Protein AF-A0A0F8Z198-F1 (afdb_monomer_lite)

Organism: NCBI:txid412755

pLDDT: mean 86.68, std 10.22, range [38.09, 97.06]

Structure (mmCIF, N/CA/C/O backbone):
data_AF-A0A0F8Z198-F1
#
_entry.id   AF-A0A0F8Z198-F1
#
loop_
_atom_site.group_PDB
_atom_site.id
_atom_site.type_symbol
_atom_site.label_atom_id
_atom_site.label_alt_id
_atom_site.label_comp_id
_atom_site.label_asym_id
_atom_site.label_entity_id
_atom_site.label_seq_id
_atom_site.pdbx_PDB_ins_code
_atom_site.Cartn_x
_atom_site.Car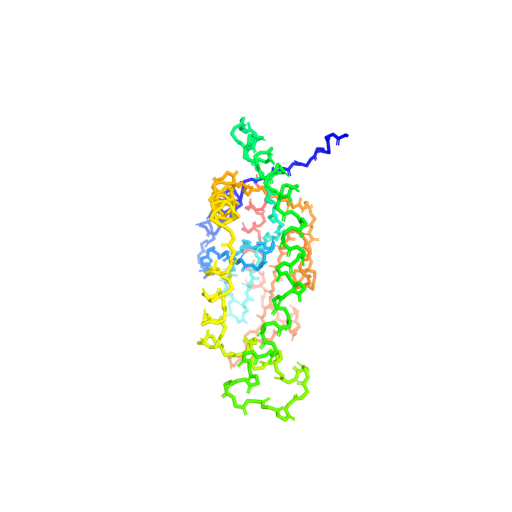tn_y
_atom_site.Cartn_z
_atom_site.occupancy
_atom_site.B_iso_or_equiv
_atom_site.auth_seq_id
_atom_site.auth_comp_id
_atom_site.auth_asym_id
_atom_site.auth_atom_id
_atom_site.pdbx_PDB_model_num
ATOM 1 N N . THR A 1 1 ? -4.648 20.122 -18.794 1.00 38.09 1 THR A N 1
ATOM 2 C CA . THR A 1 1 ? -5.367 20.497 -17.564 1.00 38.09 1 THR A CA 1
ATOM 3 C C . THR A 1 1 ? -4.593 19.891 -16.425 1.00 38.09 1 THR A C 1
ATOM 5 O O . THR A 1 1 ? -4.466 18.676 -16.421 1.00 38.09 1 THR A O 1
ATOM 8 N N . VAL A 1 2 ? -3.962 20.694 -15.566 1.00 40.09 2 VAL A N 1
ATOM 9 C CA . VAL A 1 2 ? -3.345 20.160 -14.343 1.00 40.09 2 VAL A CA 1
ATOM 10 C C . VAL A 1 2 ? -4.521 19.747 -13.468 1.00 40.09 2 VAL A C 1
ATOM 12 O O . VAL A 1 2 ? -5.264 20.603 -13.003 1.00 40.09 2 VAL A O 1
ATOM 15 N N . THR A 1 3 ? -4.805 18.451 -13.402 1.00 46.50 3 THR A N 1
ATOM 16 C CA . THR A 1 3 ? -5.753 17.904 -12.434 1.00 46.50 3 THR A CA 1
ATOM 17 C C . THR A 1 3 ? -5.235 18.269 -11.051 1.00 46.50 3 THR A C 1
ATOM 19 O O . THR A 1 3 ? -4.074 17.989 -10.760 1.00 46.50 3 THR A O 1
ATOM 22 N N . ASP A 1 4 ? -6.070 18.906 -10.227 1.00 52.47 4 ASP A N 1
ATOM 23 C CA . ASP A 1 4 ? -5.826 19.122 -8.797 1.00 52.47 4 ASP A CA 1
ATOM 24 C C . ASP A 1 4 ? -5.762 17.754 -8.090 1.00 52.47 4 ASP A C 1
ATOM 26 O O . ASP A 1 4 ? -6.687 17.333 -7.401 1.00 52.47 4 ASP A O 1
ATOM 30 N N . GLN A 1 5 ? -4.693 16.993 -8.325 1.00 53.59 5 GLN A N 1
ATOM 31 C CA . GLN A 1 5 ? -4.378 15.799 -7.558 1.00 53.59 5 GLN A CA 1
ATOM 32 C C . GLN A 1 5 ? -3.718 16.270 -6.267 1.00 53.59 5 GLN A C 1
ATOM 34 O O . GLN A 1 5 ? -2.535 16.605 -6.226 1.00 53.59 5 GLN A O 1
ATOM 39 N N . SER A 1 6 ? -4.513 16.345 -5.202 1.00 69.19 6 SER A N 1
ATOM 40 C CA . SER A 1 6 ? -4.003 16.600 -3.862 1.00 69.19 6 SER A CA 1
ATOM 41 C C . SER A 1 6 ? -3.252 15.364 -3.369 1.00 69.19 6 SER A C 1
ATOM 43 O O . SER A 1 6 ? -3.868 14.333 -3.098 1.00 69.19 6 SER A O 1
ATOM 45 N N . THR A 1 7 ? -1.929 15.469 -3.244 1.00 81.25 7 THR A N 1
ATOM 46 C CA . THR A 1 7 ? -1.136 14.505 -2.469 1.00 81.25 7 THR A CA 1
ATOM 47 C C . THR A 1 7 ? -1.304 14.774 -0.973 1.00 81.25 7 THR A C 1
ATOM 49 O O . THR A 1 7 ? -1.642 15.889 -0.570 1.00 81.25 7 THR A O 1
ATOM 52 N N . PHE A 1 8 ? -1.033 13.777 -0.135 1.00 87.56 8 PHE A N 1
ATOM 53 C CA . PHE A 1 8 ? -0.979 13.933 1.322 1.00 87.56 8 PHE A CA 1
ATOM 54 C C . PHE A 1 8 ? 0.349 13.416 1.883 1.00 87.56 8 PHE A C 1
ATOM 56 O O . PHE A 1 8 ? 1.110 12.770 1.167 1.00 87.56 8 PHE A O 1
ATOM 63 N N . ASP A 1 9 ? 0.632 13.711 3.154 1.00 90.00 9 ASP A N 1
ATOM 64 C CA . ASP A 1 9 ? 1.794 13.176 3.866 1.00 90.00 9 ASP A CA 1
ATOM 65 C C . ASP A 1 9 ? 1.389 11.935 4.691 1.00 90.00 9 ASP A C 1
ATOM 67 O O . ASP A 1 9 ? 0.642 12.058 5.670 1.00 90.00 9 ASP A O 1
ATOM 71 N N . PRO A 1 10 ? 1.872 10.724 4.351 1.00 91.88 10 PRO A N 1
ATOM 72 C CA . PRO A 1 10 ? 1.600 9.518 5.126 1.00 91.88 10 PRO A CA 1
ATOM 73 C C . PRO A 1 10 ? 2.116 9.590 6.568 1.00 91.88 10 PRO A C 1
ATOM 75 O O . PRO A 1 10 ? 1.625 8.857 7.431 1.00 91.88 10 PRO A O 1
ATOM 78 N N . GLN A 1 11 ? 3.096 10.451 6.858 1.00 92.38 11 GLN A N 1
ATOM 79 C CA . GLN A 1 11 ? 3.578 10.672 8.216 1.00 92.38 11 GLN A CA 1
ATOM 80 C C . GLN A 1 11 ? 2.506 11.327 9.093 1.00 92.38 11 GLN A C 1
ATOM 82 O O . GLN A 1 11 ? 2.382 10.951 10.258 1.00 92.38 11 GLN A O 1
ATOM 87 N N . GLU A 1 12 ? 1.667 12.202 8.540 1.00 92.06 12 GLU A N 1
ATOM 88 C CA . GLU A 1 12 ? 0.561 12.818 9.281 1.00 92.06 12 GLU A CA 1
ATOM 89 C C . GLU A 1 12 ? -0.501 11.785 9.683 1.00 92.06 12 GLU A C 1
ATOM 91 O O . GLU A 1 12 ? -1.001 11.818 10.808 1.00 92.06 12 GLU A O 1
ATOM 96 N N . ILE A 1 13 ? -0.762 10.782 8.836 1.00 92.25 13 ILE A N 1
ATOM 97 C CA . ILE A 1 13 ? -1.639 9.649 9.183 1.00 92.25 13 ILE A CA 1
ATOM 98 C C . ILE A 1 13 ? -1.047 8.830 10.334 1.00 92.25 13 ILE A C 1
ATOM 100 O O . ILE A 1 13 ? -1.753 8.482 11.284 1.00 92.25 13 ILE A O 1
ATOM 104 N N . LYS A 1 14 ? 0.262 8.548 10.296 1.00 94.31 14 LYS A N 1
ATOM 105 C CA . LYS A 1 14 ? 0.938 7.850 11.403 1.00 94.31 14 LYS A CA 1
ATOM 106 C C . LYS A 1 14 ? 0.876 8.664 12.688 1.00 94.31 14 LYS A C 1
ATOM 108 O O . LYS A 1 14 ? 0.579 8.099 13.734 1.00 94.31 14 LYS A O 1
ATOM 113 N N . ASN A 1 15 ? 1.129 9.969 12.613 1.00 93.75 15 ASN A N 1
ATOM 114 C CA . ASN A 1 15 ? 1.068 10.876 13.756 1.00 93.75 15 ASN A CA 1
ATOM 115 C C . ASN A 1 15 ? -0.346 10.891 14.362 1.00 93.75 15 ASN A C 1
ATOM 117 O O . ASN A 1 15 ? -0.499 10.819 15.583 1.00 93.75 15 ASN A O 1
ATOM 121 N N . PHE A 1 16 ? -1.383 10.911 13.519 1.00 92.31 16 PHE A N 1
ATOM 122 C CA . PHE A 1 16 ? -2.779 10.815 13.941 1.00 92.31 16 PHE A CA 1
ATOM 123 C C . PHE A 1 16 ? -3.093 9.481 14.639 1.00 92.31 16 PHE A C 1
ATOM 125 O O . PHE A 1 16 ? -3.669 9.477 15.733 1.00 92.31 16 PHE A O 1
ATOM 132 N N . TYR A 1 17 ? -2.676 8.345 14.069 1.00 93.56 17 TYR A N 1
ATOM 133 C CA . TYR A 1 17 ? -2.861 7.034 14.704 1.00 93.56 17 TYR A CA 1
ATOM 134 C C . TYR A 1 17 ? -2.087 6.918 16.016 1.00 93.56 17 TYR A C 1
ATOM 136 O O . TYR A 1 17 ? -2.651 6.467 17.008 1.00 93.56 17 TYR A O 1
ATOM 144 N N . ASP A 1 18 ? -0.841 7.385 16.057 1.00 92.62 18 ASP A N 1
ATOM 145 C CA . ASP A 1 18 ? 0.013 7.344 17.245 1.00 92.62 18 ASP A CA 1
ATOM 146 C C . ASP A 1 18 ? -0.580 8.183 18.384 1.00 92.62 18 ASP A C 1
ATOM 148 O O . ASP A 1 18 ? -0.687 7.728 19.525 1.00 92.62 18 ASP A O 1
ATOM 152 N N . LYS A 1 19 ? -1.068 9.387 18.065 1.00 91.19 19 LYS A N 1
ATOM 153 C CA . LYS A 1 19 ? -1.796 10.235 19.014 1.00 91.19 19 LYS A CA 1
ATOM 154 C C . LYS A 1 19 ? -3.063 9.545 19.516 1.00 91.19 19 LYS A C 1
ATOM 156 O O . LYS A 1 19 ? -3.340 9.602 20.712 1.00 91.19 19 LYS A O 1
ATOM 161 N N . THR A 1 20 ? -3.824 8.894 18.638 1.00 88.88 20 THR A N 1
ATOM 162 C CA . THR A 1 20 ? -5.047 8.174 19.019 1.00 88.88 20 THR A CA 1
ATOM 163 C C . THR A 1 20 ? -4.731 7.039 19.993 1.00 88.88 20 THR A C 1
ATOM 165 O O . THR A 1 20 ? -5.234 7.038 21.117 1.00 88.88 20 THR A O 1
ATOM 168 N N . ILE A 1 21 ? -3.834 6.122 19.622 1.00 89.50 21 ILE A N 1
ATOM 169 C CA . ILE A 1 21 ? -3.542 4.928 20.426 1.00 89.50 21 ILE A CA 1
ATOM 170 C C . ILE A 1 21 ? -2.845 5.258 21.753 1.00 89.50 21 ILE A C 1
ATOM 172 O O . ILE A 1 21 ? -3.157 4.640 22.766 1.00 89.50 21 ILE A O 1
ATOM 176 N N . LYS A 1 22 ? -1.982 6.284 21.818 1.00 88.94 22 LYS A N 1
ATOM 177 C CA . LYS A 1 22 ? -1.346 6.714 23.081 1.00 88.94 22 LYS A CA 1
ATOM 178 C C . LYS A 1 22 ? -2.345 7.184 24.139 1.00 88.94 22 LYS A C 1
ATOM 180 O O . LYS A 1 22 ? -2.045 7.133 25.331 1.00 88.94 22 LYS A O 1
ATOM 185 N N . ASN A 1 23 ? -3.524 7.643 23.725 1.00 87.81 23 ASN A N 1
ATOM 186 C CA . ASN A 1 23 ? -4.565 8.095 24.642 1.00 87.81 23 ASN A CA 1
ATOM 187 C C . ASN A 1 23 ? -5.568 6.987 25.035 1.00 87.81 23 ASN A C 1
ATOM 189 O O . ASN A 1 23 ? -6.411 7.195 25.918 1.00 87.81 23 ASN A O 1
ATOM 193 N N . LEU A 1 24 ? -5.464 5.798 24.434 1.00 89.31 24 LEU A N 1
ATOM 194 C CA . LEU A 1 24 ? -6.273 4.624 24.752 1.00 89.31 24 LEU A CA 1
ATOM 195 C C . LEU A 1 24 ? -5.696 3.875 25.966 1.00 89.31 24 LEU A C 1
ATOM 197 O O . LEU A 1 24 ? -4.975 2.888 25.849 1.00 89.31 24 LEU A O 1
ATOM 201 N N . ARG A 1 25 ? -6.029 4.345 27.174 1.00 85.69 25 ARG A N 1
ATOM 202 C CA . ARG A 1 25 ? -5.623 3.695 28.436 1.00 85.69 25 ARG A CA 1
ATOM 203 C C . ARG A 1 25 ? -6.289 2.330 28.630 1.00 85.69 25 ARG A C 1
ATOM 205 O O . ARG A 1 25 ? -7.499 2.214 28.454 1.00 85.69 25 ARG A O 1
ATOM 212 N N . ASP A 1 26 ? -5.505 1.348 29.070 1.00 90.50 26 ASP A N 1
ATOM 213 C CA . ASP A 1 26 ? -5.910 -0.047 29.331 1.00 90.50 26 ASP A CA 1
ATOM 214 C C . ASP A 1 26 ? -6.309 -0.860 28.090 1.00 90.50 26 ASP A C 1
ATOM 216 O O . ASP A 1 26 ? -6.830 -1.969 28.214 1.00 90.50 26 ASP A O 1
ATOM 220 N N . TRP A 1 27 ? -6.045 -0.334 26.895 1.00 94.31 27 TRP A N 1
ATOM 221 C CA . TRP A 1 27 ? -6.181 -1.085 25.654 1.00 94.31 27 TRP A CA 1
ATOM 222 C C . TRP A 1 27 ? -4.892 -1.857 25.368 1.00 94.31 27 TRP A C 1
ATOM 224 O O . TRP A 1 27 ? -3.785 -1.358 25.579 1.00 94.31 27 TRP A O 1
ATOM 234 N N . SER A 1 28 ? -5.031 -3.073 24.851 1.00 94.88 28 SER A N 1
ATOM 235 C CA . SER A 1 28 ? -3.946 -3.753 24.156 1.00 94.88 28 SER A CA 1
ATOM 236 C C . SER A 1 28 ? -3.839 -3.165 22.756 1.00 94.88 28 SER A C 1
ATOM 238 O O . SER A 1 28 ? -4.826 -3.130 22.026 1.00 94.88 28 SER A O 1
ATOM 240 N N . ILE A 1 29 ? -2.666 -2.661 22.390 1.00 94.12 29 ILE A N 1
ATOM 241 C CA . ILE A 1 29 ? -2.454 -1.914 21.149 1.00 94.12 29 ILE A CA 1
ATOM 242 C C . ILE A 1 29 ? -1.410 -2.643 20.313 1.00 94.12 29 ILE A C 1
ATOM 244 O O . ILE A 1 29 ? -0.325 -2.969 20.797 1.00 94.12 29 ILE A O 1
ATOM 248 N N . GLN A 1 30 ? -1.721 -2.861 19.040 1.00 91.56 30 GLN A N 1
ATOM 249 C CA . GLN A 1 30 ? -0.734 -3.232 18.038 1.00 91.56 30 GLN A CA 1
ATOM 250 C C . GLN A 1 30 ? -0.061 -1.965 17.510 1.00 91.56 30 GLN A C 1
ATOM 252 O O . GLN A 1 30 ? -0.733 -0.988 17.161 1.00 91.56 30 GLN A O 1
ATOM 257 N N . ASN A 1 31 ? 1.270 -1.992 17.426 1.00 90.94 31 ASN A N 1
ATOM 258 C CA . ASN A 1 31 ? 2.040 -0.904 16.828 1.00 90.94 31 ASN A CA 1
ATOM 259 C C . ASN A 1 31 ? 1.533 -0.588 15.414 1.00 90.94 31 ASN A C 1
ATOM 261 O O . ASN A 1 31 ? 1.023 -1.459 14.703 1.00 90.94 31 ASN A O 1
ATOM 265 N N . ILE A 1 32 ? 1.711 0.664 14.998 1.00 94.75 32 ILE A N 1
ATOM 266 C CA . ILE A 1 32 ? 1.366 1.092 13.643 1.00 94.75 32 ILE A CA 1
ATOM 267 C C . ILE A 1 32 ? 2.172 0.261 12.648 1.00 94.75 32 ILE A C 1
ATOM 269 O O . ILE A 1 32 ? 3.401 0.209 12.713 1.00 94.75 32 ILE A O 1
ATOM 273 N N . THR A 1 33 ? 1.461 -0.385 11.733 1.00 94.50 33 THR A N 1
ATOM 274 C CA . THR A 1 33 ? 2.033 -1.249 10.705 1.00 94.50 33 THR A CA 1
ATOM 275 C C . THR A 1 33 ? 1.841 -0.610 9.339 1.00 94.50 33 THR A C 1
ATOM 277 O O . THR A 1 33 ? 0.822 0.032 9.078 1.00 94.50 33 THR A O 1
ATOM 280 N N . ILE A 1 34 ? 2.838 -0.788 8.472 1.00 92.75 34 ILE A N 1
ATOM 281 C CA . ILE A 1 34 ? 2.811 -0.332 7.085 1.00 92.75 34 ILE A CA 1
ATOM 282 C C . ILE A 1 34 ? 3.020 -1.548 6.194 1.00 92.75 34 ILE A C 1
ATOM 284 O O . ILE A 1 34 ? 3.983 -2.286 6.396 1.00 92.75 34 ILE A O 1
ATOM 288 N N . THR A 1 35 ? 2.145 -1.752 5.214 1.00 91.81 35 THR A N 1
ATOM 289 C CA . THR A 1 35 ? 2.350 -2.767 4.173 1.00 91.81 35 THR A CA 1
ATOM 290 C C . THR A 1 35 ? 2.650 -2.108 2.841 1.00 91.81 35 THR A C 1
ATOM 292 O O . THR A 1 35 ? 2.135 -1.032 2.531 1.00 91.81 35 THR A O 1
ATOM 295 N N . ASN A 1 36 ? 3.473 -2.793 2.056 1.00 87.56 36 ASN A N 1
ATOM 296 C CA . ASN A 1 36 ? 3.857 -2.417 0.709 1.00 87.56 36 ASN A CA 1
ATOM 297 C C . ASN A 1 36 ? 3.495 -3.585 -0.212 1.00 87.56 36 ASN A C 1
ATOM 299 O O . ASN A 1 36 ? 4.089 -4.655 -0.086 1.00 87.56 36 ASN A O 1
ATOM 303 N N . ASN A 1 37 ? 2.478 -3.393 -1.052 1.00 84.44 37 ASN A N 1
ATOM 304 C CA . ASN A 1 37 ? 2.092 -4.348 -2.079 1.00 84.44 37 ASN A CA 1
ATOM 305 C C . ASN A 1 37 ? 2.013 -3.609 -3.416 1.00 84.44 37 ASN A C 1
ATOM 307 O O . ASN A 1 37 ? 1.060 -2.869 -3.633 1.00 84.44 37 ASN A O 1
ATOM 311 N N . GLU A 1 38 ? 3.032 -3.778 -4.257 1.00 81.88 38 GLU A N 1
ATOM 312 C CA . GLU A 1 38 ? 3.162 -3.103 -5.556 1.00 81.88 38 GLU A CA 1
ATOM 313 C C . GLU A 1 38 ? 3.012 -1.574 -5.442 1.00 81.88 38 GLU A C 1
ATOM 315 O O . GLU A 1 38 ? 3.875 -0.912 -4.857 1.00 81.88 38 GLU A O 1
ATOM 320 N N . ASP A 1 39 ? 1.930 -1.003 -5.962 1.00 84.50 39 ASP A N 1
ATOM 321 C CA . ASP A 1 39 ? 1.581 0.418 -5.916 1.00 84.50 39 ASP A CA 1
ATOM 322 C C . ASP A 1 39 ? 0.636 0.772 -4.755 1.00 84.50 39 ASP A C 1
ATOM 324 O O . ASP A 1 39 ? 0.476 1.947 -4.426 1.00 84.50 39 ASP A O 1
ATOM 328 N N . ILE A 1 40 ? 0.077 -0.217 -4.054 1.00 89.44 40 ILE A N 1
ATOM 329 C CA . IL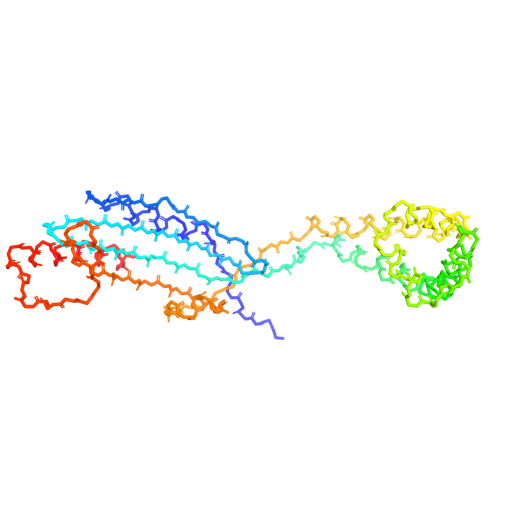E A 1 40 ? -0.802 -0.014 -2.902 1.00 89.44 40 ILE A CA 1
ATOM 330 C C . ILE A 1 40 ? 0.015 0.019 -1.607 1.00 89.44 40 ILE A C 1
ATOM 332 O O . ILE A 1 40 ? 0.877 -0.823 -1.313 1.00 89.44 40 ILE A O 1
ATOM 336 N N . ARG A 1 41 ? -0.278 1.013 -0.772 1.00 92.94 41 ARG A N 1
ATOM 337 C CA . ARG A 1 41 ? 0.238 1.129 0.592 1.00 92.94 41 ARG A CA 1
ATOM 338 C C . ARG A 1 41 ? -0.917 1.134 1.572 1.00 92.94 41 ARG A C 1
ATOM 340 O O . ARG A 1 41 ? -1.990 1.678 1.313 1.00 92.94 41 ARG A O 1
ATOM 347 N N . ARG A 1 42 ? -0.669 0.547 2.740 1.00 94.25 42 ARG A N 1
ATOM 348 C CA . ARG A 1 42 ? -1.615 0.566 3.853 1.00 94.25 42 ARG A CA 1
ATOM 349 C C . ARG A 1 42 ? -0.901 0.958 5.123 1.00 94.25 42 ARG A C 1
ATOM 351 O O . ARG A 1 42 ? 0.105 0.346 5.466 1.00 94.25 42 ARG A O 1
ATOM 358 N N . ILE A 1 43 ? -1.450 1.932 5.834 1.00 95.75 43 ILE A N 1
ATOM 359 C CA . ILE A 1 43 ? -1.070 2.255 7.209 1.00 95.75 43 ILE A CA 1
ATOM 360 C C . ILE A 1 43 ? -2.231 1.819 8.086 1.00 95.75 43 ILE A C 1
ATOM 362 O O . ILE A 1 43 ? -3.376 2.161 7.797 1.00 95.75 43 ILE A O 1
ATOM 366 N N . PHE A 1 44 ? -1.974 1.041 9.132 1.00 96.06 44 PHE A N 1
ATOM 367 C CA . PHE A 1 44 ? -3.043 0.598 10.022 1.00 96.06 44 PHE A CA 1
ATOM 368 C C . PHE A 1 44 ? -2.566 0.346 11.448 1.00 96.06 44 PHE A C 1
ATOM 370 O O . PHE A 1 44 ? -1.380 0.138 11.713 1.00 96.06 44 PHE A O 1
ATOM 377 N N . THR A 1 45 ? -3.517 0.345 12.372 1.00 96.12 45 THR A N 1
ATOM 378 C CA . THR A 1 45 ? -3.332 -0.096 13.754 1.00 96.12 45 THR A CA 1
ATOM 379 C C . THR A 1 45 ? -4.581 -0.832 14.221 1.00 96.12 45 THR A C 1
ATOM 381 O O . THR A 1 45 ? -5.694 -0.573 13.754 1.00 96.12 45 THR A O 1
ATOM 384 N N . LYS A 1 46 ? -4.387 -1.774 15.138 1.00 95.88 46 LYS A N 1
ATOM 385 C CA . LYS A 1 46 ? -5.459 -2.522 15.788 1.00 95.88 46 LYS A CA 1
ATOM 386 C C . LYS A 1 46 ? -5.309 -2.389 17.288 1.00 95.88 46 LYS A C 1
ATOM 388 O O . LYS A 1 46 ? -4.193 -2.367 17.803 1.00 95.88 46 LYS A O 1
ATOM 393 N N . PHE A 1 47 ? -6.425 -2.333 17.987 1.00 95.56 47 PHE A N 1
ATOM 394 C CA . PHE A 1 47 ? -6.440 -2.246 19.439 1.00 95.56 47 PHE A CA 1
ATOM 395 C C . PHE A 1 47 ? -7.623 -3.023 19.995 1.00 95.56 47 PHE A C 1
ATOM 397 O O . PHE A 1 47 ? -8.655 -3.140 19.343 1.00 95.56 47 PHE A O 1
ATOM 404 N N . GLU A 1 48 ? -7.481 -3.570 21.195 1.00 96.56 48 GLU A N 1
ATOM 405 C CA . GLU A 1 48 ? -8.537 -4.340 21.842 1.00 96.56 48 GLU A CA 1
ATOM 406 C C . GLU A 1 48 ? -8.577 -4.108 23.353 1.00 96.56 48 GLU A C 1
ATOM 408 O O . GLU A 1 48 ? -7.553 -3.895 24.003 1.00 96.56 48 GLU A O 1
ATOM 413 N N . VAL A 1 49 ? -9.774 -4.148 23.928 1.00 96.56 49 VAL A N 1
ATOM 414 C CA . VAL A 1 49 ? -9.998 -4.066 25.372 1.00 96.56 49 VAL A CA 1
ATOM 415 C C . VAL A 1 49 ? -11.039 -5.089 25.784 1.00 96.56 49 VAL A C 1
ATOM 417 O O . VAL A 1 49 ? -12.020 -5.340 25.081 1.00 96.56 49 VAL A O 1
ATOM 420 N N . ARG A 1 50 ? -10.825 -5.699 26.947 1.00 95.56 50 ARG A N 1
ATOM 421 C CA . ARG A 1 50 ? -11.735 -6.697 27.497 1.00 95.56 50 ARG A CA 1
ATOM 422 C C . ARG A 1 50 ? -12.551 -6.106 28.635 1.00 95.56 50 ARG A C 1
ATOM 424 O O . ARG A 1 50 ? -11.991 -5.672 29.635 1.00 95.56 50 ARG A O 1
ATOM 431 N N . GLU A 1 51 ? -13.870 -6.207 28.531 1.00 95.56 51 GLU A N 1
ATOM 432 C CA . GLU A 1 51 ? -14.801 -5.852 29.601 1.00 95.56 51 GLU A CA 1
ATOM 433 C C . GLU A 1 51 ? -15.642 -7.082 29.973 1.00 95.56 51 GLU A C 1
ATOM 435 O O . GLU A 1 51 ? -16.535 -7.527 29.249 1.00 95.56 51 GLU A O 1
ATOM 440 N N . GLY A 1 52 ? -15.317 -7.700 31.111 1.00 93.19 52 GLY A N 1
ATOM 441 C CA . GLY A 1 52 ? -15.918 -8.970 31.525 1.00 93.19 52 GLY A CA 1
ATOM 442 C C . GLY A 1 52 ? -15.600 -10.112 30.549 1.00 93.19 52 GLY A C 1
ATOM 443 O O . GLY A 1 52 ? -14.438 -10.452 30.326 1.00 93.19 52 GLY A O 1
ATOM 444 N N . ASN A 1 53 ? -16.637 -10.724 29.977 1.00 95.00 53 ASN A N 1
ATOM 445 C CA . ASN A 1 53 ? -16.512 -11.774 28.958 1.00 95.00 53 ASN A CA 1
ATOM 446 C C . ASN A 1 53 ? -16.676 -11.234 27.535 1.00 95.00 53 ASN A C 1
ATOM 448 O O . ASN A 1 53 ? -17.023 -11.998 26.648 1.00 95.00 53 ASN A O 1
ATOM 452 N N . TYR A 1 54 ? -16.449 -9.943 27.308 1.00 96.12 54 TYR A N 1
ATOM 453 C CA . TYR A 1 54 ? -16.571 -9.342 25.986 1.00 96.12 54 TYR A CA 1
ATOM 454 C C . TYR A 1 54 ? -15.255 -8.688 25.591 1.00 96.12 54 TYR A C 1
ATOM 456 O O . TYR A 1 54 ? -14.603 -8.055 26.424 1.00 96.12 54 TYR A O 1
ATOM 464 N N . LEU A 1 55 ? -14.868 -8.873 24.336 1.00 96.31 55 LEU A N 1
ATOM 465 C CA . LEU A 1 55 ? -13.721 -8.230 23.719 1.00 96.31 55 LEU A CA 1
ATOM 466 C C . LEU A 1 55 ? -14.235 -7.192 22.734 1.00 96.31 55 LEU A C 1
ATOM 468 O O . LEU A 1 55 ? -14.972 -7.538 21.816 1.00 96.31 55 LEU A O 1
ATOM 472 N N . LEU A 1 56 ? -13.857 -5.941 22.946 1.00 96.44 56 LEU A N 1
ATOM 473 C CA . LEU A 1 56 ? -14.062 -4.869 21.989 1.00 96.44 56 LEU A CA 1
ATOM 474 C C . LEU A 1 56 ? -12.745 -4.659 21.250 1.00 96.44 56 LEU A C 1
ATOM 476 O O . LEU A 1 56 ? -11.751 -4.304 21.882 1.00 96.44 56 LEU A O 1
ATOM 480 N N . SER A 1 57 ? -12.736 -4.869 19.941 1.00 96.19 57 SER A N 1
ATOM 481 C CA . SER A 1 57 ? -11.593 -4.593 19.073 1.00 96.19 57 SER A CA 1
ATOM 482 C C . SER A 1 57 ? -11.912 -3.468 18.102 1.00 96.19 57 SER A C 1
ATOM 484 O O . SER A 1 57 ? -13.041 -3.345 17.640 1.00 96.19 57 SER A O 1
ATOM 486 N N . GLY A 1 58 ? -10.914 -2.648 17.794 1.00 95.00 58 GLY A N 1
ATOM 487 C CA . GLY A 1 58 ? -10.981 -1.616 16.772 1.00 95.00 58 GLY A CA 1
ATOM 488 C C . GLY A 1 58 ? -9.855 -1.767 15.758 1.00 95.00 58 GLY A C 1
ATOM 489 O O . GLY A 1 58 ? -8.746 -2.194 16.096 1.00 95.00 58 GLY A O 1
ATOM 490 N N . HIS A 1 59 ? -10.146 -1.405 14.513 1.00 95.19 59 HIS A N 1
ATOM 491 C CA . HIS A 1 59 ? -9.197 -1.408 13.409 1.00 95.19 59 HIS A CA 1
ATOM 492 C C . HIS A 1 59 ? -9.310 -0.089 12.646 1.00 95.19 59 HIS A C 1
ATOM 494 O O . HIS A 1 59 ? -10.354 0.238 12.084 1.00 95.19 59 HIS A O 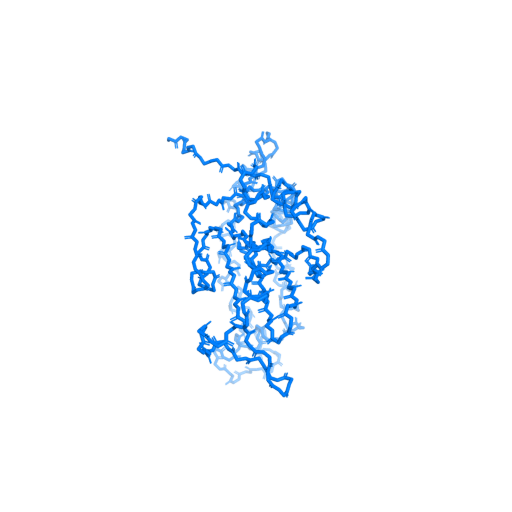1
ATOM 500 N N . LEU A 1 60 ? -8.212 0.669 12.647 1.00 94.50 60 LEU A N 1
ATOM 501 C CA . LEU A 1 60 ? -8.063 1.885 11.856 1.00 94.50 60 LEU A CA 1
ATOM 502 C C . LEU A 1 60 ? -7.098 1.595 10.719 1.00 94.50 60 LEU A C 1
ATOM 504 O O . LEU A 1 60 ? -5.989 1.117 10.972 1.00 94.50 60 LEU A O 1
ATOM 508 N N . SER A 1 61 ? -7.499 1.893 9.488 1.00 95.25 61 SER A N 1
ATOM 509 C CA . SER A 1 61 ? -6.639 1.720 8.323 1.00 95.25 61 SER A CA 1
ATOM 510 C C . SER A 1 61 ? -6.830 2.829 7.296 1.00 95.25 61 SER A C 1
ATOM 512 O O . SER A 1 61 ? -7.940 3.296 7.074 1.00 95.25 61 SER A O 1
ATOM 514 N N . GLN A 1 62 ? -5.736 3.225 6.654 1.00 95.44 62 GLN A N 1
ATOM 515 C CA . GLN A 1 62 ? -5.716 4.086 5.482 1.00 95.44 62 GLN A CA 1
ATOM 516 C C . GLN A 1 62 ? -5.038 3.321 4.349 1.00 95.44 62 GLN A C 1
ATOM 518 O O . GLN A 1 62 ? -3.881 2.914 4.492 1.00 95.44 62 GLN A O 1
ATOM 523 N N . GLN A 1 63 ? -5.750 3.145 3.238 1.00 94.94 63 GLN A N 1
ATOM 524 C CA . GLN A 1 63 ? -5.252 2.539 2.007 1.00 94.94 63 GLN A CA 1
ATOM 525 C C . GLN A 1 63 ? -5.157 3.596 0.903 1.00 94.94 63 GLN A C 1
ATOM 527 O O . GLN A 1 63 ? -6.058 4.424 0.737 1.00 94.94 63 GLN A O 1
ATOM 532 N N . PHE A 1 64 ? -4.035 3.610 0.191 1.00 93.44 64 PHE A N 1
ATOM 533 C CA . PHE A 1 64 ? -3.700 4.641 -0.789 1.00 93.44 64 PHE A CA 1
ATOM 534 C C . PHE A 1 64 ? -2.734 4.106 -1.847 1.00 93.44 64 PHE A C 1
ATOM 536 O O . PHE A 1 64 ? -1.976 3.175 -1.564 1.00 93.44 64 PHE A O 1
ATOM 543 N N . HIS A 1 65 ? -2.745 4.711 -3.034 1.00 90.06 65 HIS A N 1
ATOM 544 C CA . HIS A 1 65 ? -1.794 4.383 -4.094 1.00 90.06 65 HIS A CA 1
ATOM 545 C C . HIS A 1 65 ? -0.570 5.298 -4.047 1.00 90.06 65 HIS A C 1
ATOM 547 O O . HIS A 1 65 ? -0.632 6.462 -3.631 1.00 90.06 65 HIS A O 1
ATOM 553 N N . VAL A 1 66 ? 0.552 4.744 -4.493 1.00 89.50 66 VAL A N 1
ATOM 554 C CA . VAL A 1 66 ? 1.813 5.442 -4.723 1.00 89.50 66 VAL A CA 1
ATOM 555 C C . VAL A 1 66 ? 1.936 5.724 -6.207 1.00 89.50 66 VAL A C 1
ATOM 557 O O . VAL A 1 66 ? 1.925 4.814 -7.031 1.00 89.50 66 VAL A O 1
ATOM 560 N N . LEU A 1 67 ? 2.096 6.996 -6.541 1.00 86.69 67 LEU A N 1
ATOM 561 C CA . LEU A 1 67 ? 2.373 7.452 -7.891 1.00 86.69 67 LEU A CA 1
ATOM 562 C C . LEU A 1 67 ? 3.818 7.937 -7.961 1.00 86.69 67 LEU A C 1
ATOM 564 O O . LEU A 1 67 ? 4.235 8.793 -7.175 1.00 86.69 67 LEU A O 1
ATOM 568 N N . LEU A 1 68 ? 4.573 7.397 -8.912 1.00 87.19 68 LEU A N 1
ATOM 569 C CA . LEU A 1 68 ? 5.959 7.776 -9.159 1.00 87.19 68 LEU A CA 1
ATOM 570 C C . LEU A 1 68 ? 6.019 8.892 -10.200 1.00 87.19 68 LEU A C 1
ATOM 572 O O . LEU A 1 68 ? 5.517 8.747 -11.314 1.00 87.19 68 LEU A O 1
ATOM 576 N N . TYR A 1 69 ? 6.676 9.990 -9.845 1.00 88.81 69 TYR A N 1
ATOM 577 C CA . TYR A 1 69 ? 6.981 11.090 -10.757 1.00 88.81 69 TYR A CA 1
ATOM 578 C C . TYR A 1 69 ? 8.477 11.365 -10.752 1.00 88.81 69 TYR A C 1
ATOM 580 O O . TYR A 1 69 ? 9.151 11.119 -9.757 1.00 88.81 69 TYR A O 1
ATOM 588 N N . TYR A 1 70 ? 9.005 11.923 -11.836 1.00 92.19 70 TYR A N 1
ATOM 589 C CA . TYR A 1 70 ? 10.334 12.520 -11.785 1.00 92.19 70 TYR A CA 1
ATOM 590 C C . TYR A 1 70 ? 10.262 13.910 -11.160 1.00 92.19 70 TYR A C 1
ATOM 592 O O . TYR A 1 70 ? 9.323 14.673 -11.411 1.00 92.19 70 TYR A O 1
ATOM 600 N N . LYS A 1 71 ? 11.282 14.258 -10.377 1.00 91.56 71 LYS A N 1
ATOM 601 C CA . LYS A 1 71 ? 11.453 15.617 -9.862 1.00 91.56 71 LYS A CA 1
ATOM 602 C C . LYS A 1 71 ? 11.488 16.631 -11.016 1.00 91.56 71 LYS A C 1
ATOM 604 O O . LYS A 1 71 ? 12.037 16.327 -12.078 1.00 91.56 71 LYS A O 1
ATOM 609 N N . PRO A 1 72 ? 10.959 17.853 -10.821 1.00 90.25 72 PRO A N 1
ATOM 610 C CA . PRO A 1 72 ? 10.994 18.915 -11.824 1.00 90.25 72 PRO A CA 1
ATOM 611 C C . PRO A 1 72 ? 12.394 19.551 -11.906 1.00 90.25 72 PRO A C 1
ATOM 613 O O . PRO A 1 72 ? 12.577 20.738 -11.641 1.00 90.25 72 PRO A O 1
ATOM 616 N N . GLU A 1 73 ? 13.398 18.746 -12.246 1.00 93.25 73 GLU A N 1
ATOM 617 C CA . GLU A 1 73 ? 14.794 19.152 -12.375 1.00 93.25 73 GLU A CA 1
ATOM 618 C C . GLU A 1 73 ? 15.212 19.180 -13.845 1.00 93.25 73 GLU A C 1
ATOM 620 O O . GLU A 1 73 ? 14.872 18.294 -14.628 1.00 93.25 73 GLU A O 1
ATOM 625 N N . GLN A 1 74 ? 16.008 20.182 -14.223 1.00 94.94 74 GLN A N 1
ATOM 626 C CA . GLN A 1 74 ? 16.519 20.314 -15.590 1.00 94.94 74 GLN A CA 1
ATOM 627 C C . GLN A 1 74 ? 17.280 19.056 -16.040 1.00 94.94 74 GLN A C 1
ATOM 629 O O . GLN A 1 74 ? 17.157 18.644 -17.194 1.00 94.94 74 GLN A O 1
ATOM 634 N N . ARG A 1 75 ? 18.006 18.411 -15.117 1.00 96.62 75 ARG A N 1
ATOM 635 C CA . ARG A 1 75 ? 18.771 17.196 -15.408 1.00 96.62 75 ARG A CA 1
ATOM 636 C C . ARG A 1 75 ? 17.882 16.035 -15.856 1.00 96.62 75 ARG A C 1
ATOM 638 O O . ARG A 1 75 ? 18.264 15.320 -16.770 1.00 96.62 75 ARG A O 1
ATOM 645 N N . VAL A 1 76 ? 16.671 15.899 -15.309 1.00 95.12 76 VAL A N 1
ATOM 646 C CA . VAL A 1 76 ? 15.698 14.883 -15.755 1.00 95.12 76 VAL A CA 1
ATOM 647 C C . VAL A 1 76 ? 15.366 15.067 -17.235 1.00 95.12 76 VAL A C 1
ATOM 649 O O . VAL A 1 76 ? 15.365 14.101 -17.993 1.00 95.12 76 VAL A O 1
ATOM 652 N N . ILE A 1 77 ? 15.131 16.311 -17.663 1.00 95.38 77 ILE A N 1
ATOM 653 C CA . ILE A 1 77 ? 14.810 16.636 -19.060 1.00 95.38 77 ILE A CA 1
ATOM 654 C C . ILE A 1 77 ? 15.995 16.303 -19.973 1.00 95.38 77 ILE A C 1
ATOM 656 O O . ILE A 1 77 ? 15.804 15.785 -21.071 1.00 95.38 77 ILE A O 1
ATOM 660 N N . GLU A 1 78 ? 17.217 16.606 -19.536 1.00 97.06 78 GLU A N 1
ATOM 661 C CA . GLU A 1 78 ? 18.441 16.273 -20.271 1.00 97.06 78 GLU A CA 1
ATOM 662 C C . GLU A 1 78 ? 18.620 14.761 -20.403 1.00 97.06 78 GLU A C 1
ATOM 664 O O . GLU A 1 78 ? 18.754 14.277 -21.523 1.00 97.06 78 GLU A O 1
ATOM 669 N N . CYS A 1 79 ? 18.515 14.008 -19.304 1.00 94.50 79 CYS A N 1
ATOM 670 C CA . CYS A 1 79 ? 18.593 12.548 -19.322 1.00 94.50 79 CYS A CA 1
ATOM 671 C C . CYS A 1 79 ? 17.543 11.932 -20.256 1.00 94.50 79 CYS A C 1
ATOM 673 O O . CYS A 1 79 ? 17.865 11.030 -21.023 1.00 94.50 79 CYS A O 1
ATOM 675 N N . GLN A 1 80 ? 16.302 12.430 -20.233 1.00 93.12 80 GLN A N 1
ATOM 676 C CA . GLN A 1 80 ? 15.232 11.963 -21.122 1.00 93.12 80 GLN A CA 1
ATOM 677 C C . GLN A 1 80 ? 15.523 12.258 -22.601 1.00 93.12 80 GLN A C 1
ATOM 679 O O . GLN A 1 80 ? 15.238 11.417 -23.453 1.00 93.12 80 GLN A O 1
ATOM 684 N N . LYS A 1 81 ? 16.107 13.420 -22.919 1.00 96.12 81 LYS A N 1
ATOM 685 C CA . LYS A 1 81 ? 16.537 13.754 -24.287 1.00 96.12 81 LYS A CA 1
ATOM 686 C C . LYS A 1 81 ? 17.687 12.867 -24.748 1.00 96.12 81 LYS A C 1
ATOM 688 O O . LYS A 1 81 ? 17.578 12.267 -25.811 1.00 96.12 81 LYS A O 1
ATOM 693 N N . GLU A 1 82 ? 18.735 12.740 -23.932 1.00 96.12 82 GLU A N 1
ATOM 694 C CA . GLU A 1 82 ? 19.881 11.863 -24.207 1.00 96.12 82 GLU A CA 1
ATOM 695 C C . GLU A 1 82 ? 19.411 10.413 -24.427 1.00 96.12 82 GLU A C 1
ATOM 697 O O . GLU A 1 82 ? 19.808 9.771 -25.396 1.00 96.12 82 GLU A O 1
ATOM 702 N N . LEU A 1 83 ? 18.506 9.906 -23.580 1.00 93.81 83 LEU A N 1
ATOM 703 C CA . LEU A 1 83 ? 17.904 8.581 -23.751 1.00 93.81 83 LEU A CA 1
ATOM 704 C C . LEU A 1 83 ? 17.112 8.461 -25.049 1.00 93.81 83 LEU A C 1
ATOM 706 O O . LEU A 1 83 ? 17.241 7.450 -25.732 1.00 93.81 83 LEU A O 1
ATOM 710 N N . SER A 1 84 ? 16.303 9.465 -25.394 1.00 93.12 84 SER A N 1
ATOM 711 C CA . SER A 1 84 ? 15.528 9.459 -26.638 1.00 93.12 84 SER A CA 1
ATOM 712 C C . SER A 1 84 ? 16.438 9.390 -27.863 1.00 93.12 84 SER A C 1
ATOM 714 O O . SER A 1 84 ? 16.174 8.600 -28.764 1.00 93.12 84 SER A O 1
ATOM 716 N N . GLU A 1 85 ? 17.523 10.169 -27.879 1.00 94.62 85 GLU A N 1
ATOM 717 C CA . GLU A 1 85 ? 18.517 10.142 -28.957 1.00 94.62 85 GLU A CA 1
ATOM 718 C C . GLU A 1 85 ? 19.227 8.788 -29.029 1.00 94.62 85 GLU A C 1
ATOM 720 O O . GLU A 1 85 ? 19.404 8.241 -30.116 1.00 94.62 85 GLU A O 1
ATOM 725 N N . ILE A 1 86 ? 19.616 8.213 -27.885 1.00 91.31 86 ILE A N 1
ATOM 726 C CA . ILE A 1 86 ? 20.231 6.881 -27.851 1.00 91.31 86 ILE A CA 1
ATOM 727 C C . ILE A 1 86 ? 19.262 5.838 -28.405 1.00 91.31 86 ILE A C 1
ATOM 729 O O . ILE A 1 86 ? 19.655 5.091 -29.290 1.00 91.31 86 ILE A O 1
ATOM 733 N N . ILE A 1 87 ? 18.011 5.811 -27.934 1.00 87.44 87 ILE A N 1
ATOM 734 C CA . ILE A 1 87 ? 16.988 4.856 -28.388 1.00 87.44 87 ILE A CA 1
ATOM 735 C C . ILE A 1 87 ? 16.753 4.987 -29.893 1.00 87.44 87 ILE A C 1
ATOM 737 O O . ILE A 1 87 ? 16.654 3.977 -30.582 1.00 87.44 87 ILE A O 1
ATOM 741 N N . GLU A 1 88 ? 16.679 6.210 -30.419 1.00 90.06 88 GLU A N 1
ATOM 742 C CA . GLU A 1 88 ? 16.513 6.435 -31.854 1.00 90.06 88 GLU A CA 1
ATOM 743 C C . GLU A 1 88 ? 17.724 5.926 -32.650 1.00 90.06 88 GLU A C 1
ATOM 745 O O . GLU A 1 88 ? 17.555 5.200 -33.629 1.00 90.06 88 GLU A O 1
ATOM 750 N N . ASN A 1 89 ? 18.940 6.226 -32.186 1.00 86.56 89 ASN A N 1
ATOM 751 C CA . ASN A 1 89 ? 20.186 5.821 -32.839 1.00 86.56 89 ASN A CA 1
ATOM 752 C C . ASN A 1 89 ? 20.472 4.315 -32.735 1.00 86.56 89 ASN A C 1
ATOM 754 O O . ASN A 1 89 ? 21.142 3.755 -33.604 1.00 86.56 89 ASN A O 1
ATOM 758 N N . THR A 1 90 ? 20.006 3.650 -31.675 1.00 83.00 90 THR A N 1
ATOM 759 C CA . THR A 1 90 ? 20.218 2.213 -31.472 1.00 83.00 90 THR A CA 1
ATOM 760 C C . THR A 1 90 ? 19.083 1.361 -32.016 1.00 83.00 90 THR A C 1
ATOM 762 O O . THR A 1 90 ? 19.308 0.170 -32.193 1.00 83.00 90 THR A O 1
ATOM 765 N N . ARG A 1 91 ? 17.912 1.927 -32.343 1.00 83.62 91 ARG A N 1
ATOM 766 C CA . ARG A 1 91 ? 16.699 1.184 -32.731 1.00 83.62 91 ARG A CA 1
ATOM 767 C C . ARG A 1 91 ? 16.938 0.113 -33.792 1.00 83.62 91 ARG A C 1
ATOM 769 O O . ARG A 1 91 ? 16.569 -1.040 -33.595 1.00 83.62 91 ARG A O 1
ATOM 776 N N . ASP A 1 92 ? 17.539 0.491 -34.915 1.00 83.06 92 ASP A N 1
ATOM 777 C CA . ASP A 1 92 ? 17.679 -0.413 -36.061 1.00 83.06 92 ASP A CA 1
ATOM 778 C C . ASP A 1 92 ? 18.705 -1.523 -35.764 1.00 83.06 92 ASP A C 1
ATOM 780 O O . ASP A 1 92 ? 18.524 -2.671 -36.159 1.00 83.06 92 ASP A O 1
ATOM 784 N N . LYS A 1 93 ? 19.741 -1.201 -34.982 1.00 75.94 93 LYS A N 1
ATOM 785 C CA . LYS A 1 93 ? 20.780 -2.146 -34.553 1.00 75.94 93 LYS A CA 1
ATOM 786 C C . LYS A 1 93 ? 20.295 -3.053 -33.418 1.00 75.94 93 LYS A C 1
ATOM 788 O O . LYS A 1 93 ? 20.658 -4.218 -33.386 1.00 75.94 93 LYS A O 1
ATOM 793 N N . GLU A 1 94 ? 19.444 -2.553 -32.520 1.00 76.50 94 GLU A N 1
ATOM 794 C CA . GLU A 1 94 ? 18.722 -3.350 -31.518 1.00 76.50 94 GLU A CA 1
ATOM 795 C C . GLU A 1 94 ? 17.769 -4.341 -32.203 1.00 76.50 94 GLU A C 1
ATOM 797 O O . GLU A 1 94 ? 17.725 -5.498 -31.800 1.00 76.50 94 GLU A O 1
ATOM 802 N N . ALA A 1 95 ? 17.066 -3.926 -33.263 1.00 79.44 95 ALA A N 1
ATOM 803 C CA . ALA A 1 95 ? 16.221 -4.816 -34.061 1.00 79.44 95 ALA A CA 1
ATOM 804 C C . ALA A 1 95 ? 17.046 -5.884 -34.801 1.00 79.44 95 ALA A C 1
ATOM 806 O O . ALA A 1 95 ? 16.719 -7.065 -34.728 1.00 79.44 95 ALA A O 1
ATOM 807 N N . GLU A 1 96 ? 18.155 -5.495 -35.440 1.00 75.12 96 GLU A N 1
ATOM 808 C CA . GLU A 1 96 ? 19.082 -6.434 -36.083 1.00 75.12 96 GLU A CA 1
ATOM 809 C C . GLU A 1 96 ? 19.674 -7.427 -35.070 1.00 75.12 96 GLU A C 1
ATOM 811 O O . GLU A 1 96 ? 19.709 -8.626 -35.329 1.00 75.12 96 GLU A O 1
ATOM 816 N N . ILE A 1 97 ? 20.096 -6.955 -33.893 1.00 70.00 97 ILE A N 1
ATOM 817 C CA . ILE A 1 97 ? 20.620 -7.805 -32.815 1.00 70.00 97 ILE A CA 1
ATOM 818 C C . ILE A 1 97 ? 19.529 -8.703 -32.227 1.00 70.00 97 ILE A C 1
ATOM 820 O O . ILE A 1 97 ? 19.848 -9.818 -31.834 1.00 70.00 97 ILE A O 1
ATOM 824 N N . ALA A 1 98 ? 18.266 -8.279 -32.169 1.00 72.38 98 ALA A N 1
ATOM 825 C CA . ALA A 1 98 ? 17.166 -9.140 -31.737 1.00 72.38 98 ALA A CA 1
ATOM 826 C C . ALA A 1 98 ? 16.919 -10.273 -32.750 1.00 72.38 98 ALA A C 1
ATOM 828 O O . ALA A 1 98 ? 16.901 -11.444 -32.369 1.00 72.38 98 ALA A O 1
ATOM 829 N N . ASP A 1 99 ? 16.845 -9.943 -34.043 1.00 72.00 99 ASP A N 1
ATOM 830 C CA . ASP A 1 99 ? 16.647 -10.919 -35.123 1.00 72.00 99 ASP A CA 1
ATOM 831 C C . ASP A 1 99 ? 17.836 -11.892 -35.247 1.00 72.00 99 ASP A C 1
ATOM 833 O O . ASP A 1 99 ? 17.660 -13.109 -35.388 1.00 72.00 99 ASP A O 1
ATOM 837 N N . LEU A 1 100 ? 19.067 -11.373 -35.168 1.00 67.31 100 LEU A N 1
ATOM 838 C CA . LEU A 1 100 ? 20.290 -12.180 -35.139 1.00 67.31 100 LEU A CA 1
ATOM 839 C C . LEU A 1 100 ? 20.414 -12.958 -33.830 1.00 67.31 100 LEU A C 1
ATOM 841 O O . LEU A 1 100 ? 20.886 -14.092 -33.845 1.00 67.31 100 LEU A O 1
ATOM 845 N N . GLY A 1 101 ? 19.985 -12.371 -32.717 1.00 66.94 101 GLY A N 1
ATOM 846 C CA . GLY A 1 101 ? 20.021 -12.937 -31.375 1.00 66.94 101 GLY A CA 1
ATOM 847 C C . GLY A 1 101 ? 19.179 -14.196 -31.274 1.00 66.94 101 GLY A C 1
ATOM 848 O O . GLY A 1 101 ? 19.685 -15.209 -30.805 1.00 66.94 101 GLY A O 1
ATOM 849 N N . ASP A 1 102 ? 17.956 -14.195 -31.804 1.00 74.88 102 ASP A N 1
ATOM 850 C CA . ASP A 1 102 ? 17.097 -15.384 -31.822 1.00 74.88 102 ASP A CA 1
ATOM 851 C C . ASP A 1 102 ? 17.741 -16.539 -32.602 1.00 74.88 102 ASP A C 1
ATOM 853 O O . ASP A 1 102 ? 17.797 -17.681 -32.132 1.00 74.88 102 ASP A O 1
ATOM 857 N N . GLN A 1 103 ? 18.302 -16.251 -33.780 1.00 75.75 103 GLN A N 1
ATOM 858 C CA . GLN A 1 103 ? 19.004 -17.263 -34.571 1.00 75.75 103 GLN A CA 1
ATOM 859 C C . GLN A 1 103 ? 20.307 -17.717 -33.906 1.00 75.75 103 GLN A C 1
ATOM 861 O O . GLN A 1 103 ? 20.636 -18.905 -33.934 1.00 75.75 103 GLN A O 1
ATOM 866 N N . PHE A 1 104 ? 21.042 -16.796 -33.286 1.00 74.88 104 PHE A N 1
ATOM 867 C CA . PHE A 1 104 ? 22.280 -17.068 -32.569 1.00 74.88 104 PHE A CA 1
ATOM 868 C C . PHE A 1 104 ? 22.031 -17.940 -31.335 1.00 74.88 104 PHE A C 1
ATOM 870 O O . PHE A 1 104 ? 22.716 -18.948 -31.165 1.00 74.88 104 PHE A O 1
ATOM 877 N N . VAL A 1 105 ? 21.006 -17.626 -30.536 1.00 74.94 105 VAL A N 1
ATOM 878 C CA . VAL A 1 105 ? 20.540 -18.419 -29.388 1.00 74.94 105 VAL A CA 1
ATOM 879 C C . VAL A 1 105 ? 20.194 -19.835 -29.847 1.00 74.94 105 VAL A C 1
ATOM 881 O O . VAL A 1 105 ? 20.726 -20.803 -29.303 1.00 74.94 105 VAL A O 1
ATOM 884 N N . ILE A 1 106 ? 19.377 -19.981 -30.896 1.00 81.25 106 ILE A N 1
ATOM 885 C CA . ILE A 1 106 ? 18.993 -21.295 -31.434 1.00 81.25 106 ILE A CA 1
ATOM 886 C C . ILE A 1 106 ? 20.224 -22.081 -31.908 1.00 81.25 106 ILE A C 1
ATOM 888 O O . ILE A 1 106 ? 20.371 -23.259 -31.573 1.00 81.25 106 ILE A O 1
ATOM 892 N N . ASN A 1 107 ? 21.122 -21.451 -32.668 1.00 80.44 107 ASN A N 1
ATOM 893 C CA . ASN A 1 107 ? 22.327 -22.102 -33.181 1.00 80.44 107 ASN A CA 1
ATOM 894 C C . ASN A 1 107 ? 23.268 -22.521 -32.046 1.00 80.44 107 ASN A C 1
ATOM 896 O O . ASN A 1 107 ? 23.753 -23.652 -32.046 1.00 80.44 107 ASN A O 1
ATOM 900 N N . LYS A 1 108 ? 23.464 -21.669 -31.036 1.00 78.75 108 LYS A N 1
ATOM 901 C CA . LYS A 1 108 ? 24.316 -21.967 -29.879 1.00 78.75 108 LYS A CA 1
ATOM 902 C C . LYS A 1 108 ? 23.755 -23.065 -28.999 1.00 78.75 108 LYS A C 1
ATOM 904 O O . LYS A 1 108 ? 24.501 -23.951 -28.595 1.00 78.75 108 LYS A O 1
ATOM 909 N N . LEU A 1 109 ? 22.452 -23.077 -28.740 1.00 80.12 109 LEU A N 1
ATOM 910 C CA . LEU A 1 109 ? 21.833 -24.171 -27.996 1.00 80.12 109 LEU A CA 1
ATOM 911 C C . LEU A 1 109 ? 21.976 -25.501 -28.753 1.00 80.12 109 LEU A C 1
ATOM 913 O O . LEU A 1 109 ? 22.309 -26.527 -28.158 1.00 80.12 109 LEU A O 1
ATOM 917 N N . LYS A 1 110 ? 21.831 -25.491 -30.083 1.00 81.88 110 LYS A N 1
ATOM 918 C CA . LYS A 1 110 ? 22.103 -26.674 -30.914 1.00 81.88 110 LYS A CA 1
ATOM 919 C C . LYS A 1 110 ? 23.581 -27.088 -30.863 1.00 81.88 110 LYS A C 1
ATOM 921 O O . LYS A 1 110 ? 23.872 -28.282 -30.786 1.00 81.88 110 LYS A O 1
ATOM 926 N N . GLU A 1 111 ? 24.526 -26.149 -30.847 1.00 83.19 111 GLU A N 1
ATOM 927 C CA . GLU A 1 111 ? 25.958 -26.436 -30.649 1.00 83.19 111 GLU A CA 1
ATOM 928 C C . GLU A 1 111 ? 26.259 -27.038 -29.267 1.00 83.19 111 GLU A C 1
ATOM 930 O O . GLU A 1 111 ? 27.062 -27.966 -29.174 1.00 83.19 111 GLU A O 1
ATOM 935 N N . LEU A 1 112 ? 25.573 -26.576 -28.217 1.00 80.06 112 LEU A N 1
ATOM 936 C CA . LEU A 1 112 ? 25.699 -27.063 -26.836 1.00 80.06 112 LEU A CA 1
ATOM 937 C C . LEU A 1 112 ? 25.076 -28.454 -26.605 1.00 80.06 112 LEU A C 1
ATOM 939 O O . LEU A 1 112 ? 25.169 -28.985 -25.501 1.00 80.06 112 LEU A O 1
ATOM 943 N N . GLY A 1 113 ? 24.485 -29.065 -27.637 1.00 79.81 113 GLY A N 1
ATOM 944 C CA . GLY A 1 113 ? 23.987 -30.444 -27.606 1.00 79.81 113 GLY A CA 1
ATOM 945 C C . GLY A 1 113 ? 22.470 -30.585 -27.725 1.00 79.81 113 GLY A C 1
ATOM 946 O O . GLY A 1 113 ? 21.983 -31.707 -27.829 1.00 79.81 113 GLY A O 1
ATOM 947 N N . TYR A 1 114 ? 21.716 -29.484 -27.797 1.00 82.69 114 TYR A N 1
ATOM 948 C CA . TYR A 1 114 ? 20.249 -29.493 -27.887 1.00 82.69 114 TYR A CA 1
ATOM 949 C C . TYR A 1 114 ? 19.728 -29.597 -29.337 1.00 82.69 114 TYR A C 1
ATOM 951 O O . TYR A 1 114 ? 18.775 -28.926 -29.725 1.00 82.69 114 TYR A O 1
ATOM 959 N N . LYS A 1 115 ? 20.375 -30.416 -30.177 1.00 74.81 115 LYS A N 1
ATOM 960 C CA . LYS A 1 115 ? 20.184 -30.424 -31.646 1.00 74.81 115 LYS A CA 1
ATOM 961 C C . LYS A 1 115 ? 18.784 -30.830 -32.116 1.00 74.81 115 LYS A C 1
ATOM 963 O O . LYS A 1 115 ? 18.347 -30.341 -33.156 1.00 74.81 115 LYS A O 1
ATOM 968 N N . ASP A 1 116 ? 18.099 -31.666 -31.340 1.00 80.69 116 ASP A N 1
ATOM 969 C CA . ASP A 1 116 ? 16.817 -32.285 -31.709 1.00 80.69 116 ASP A CA 1
ATOM 970 C C . ASP A 1 116 ? 15.598 -31.620 -31.044 1.00 80.69 116 ASP A C 1
ATOM 972 O O . ASP A 1 116 ? 14.482 -32.134 -31.125 1.00 80.69 116 ASP A O 1
ATOM 976 N N . LEU A 1 117 ? 15.796 -30.493 -30.352 1.00 82.19 117 LEU A N 1
ATOM 977 C CA . LEU A 1 117 ? 14.708 -29.754 -29.715 1.00 82.19 117 LEU A CA 1
ATOM 978 C C . LEU A 1 117 ? 14.082 -28.745 -30.682 1.00 82.19 117 LEU A C 1
ATOM 980 O O . LEU A 1 117 ? 14.764 -28.113 -31.491 1.00 82.19 117 LEU A O 1
ATOM 984 N N . ASP A 1 118 ? 12.762 -28.590 -30.575 1.00 84.62 118 ASP A N 1
ATOM 985 C CA . ASP A 1 118 ? 12.038 -27.512 -31.240 1.00 84.62 118 ASP A CA 1
ATOM 986 C C . ASP A 1 118 ? 12.398 -26.146 -30.630 1.00 84.62 118 ASP A C 1
ATOM 988 O O . ASP A 1 118 ? 12.905 -26.045 -29.510 1.00 84.62 118 ASP A O 1
ATOM 992 N N . ASN A 1 119 ? 12.141 -25.071 -31.379 1.00 81.00 119 ASN A N 1
ATOM 993 C CA . ASN A 1 119 ? 12.515 -23.721 -30.955 1.00 81.00 119 ASN A CA 1
ATOM 994 C C . ASN A 1 119 ? 11.873 -23.333 -29.612 1.00 81.00 119 ASN A C 1
ATOM 996 O O . ASN A 1 119 ? 12.506 -22.642 -28.823 1.00 81.00 119 ASN A O 1
ATOM 1000 N N . GLN A 1 120 ? 10.660 -23.810 -29.317 1.00 80.44 120 GLN A N 1
ATOM 1001 C CA . GLN A 1 120 ? 9.969 -23.496 -28.067 1.00 80.44 120 GLN A CA 1
ATOM 1002 C C . GLN A 1 120 ? 10.722 -24.054 -26.851 1.00 80.44 120 GLN A C 1
ATOM 1004 O O . GLN A 1 120 ? 11.018 -23.310 -25.918 1.00 80.44 120 GLN A O 1
ATOM 1009 N N . LYS A 1 121 ? 11.122 -25.329 -26.888 1.00 81.62 121 LYS A N 1
ATOM 1010 C CA . LYS A 1 121 ? 11.913 -25.954 -25.816 1.00 81.62 121 LYS A CA 1
ATOM 1011 C C . LYS A 1 121 ? 13.314 -25.366 -25.698 1.00 81.62 121 LYS A C 1
ATOM 1013 O O . LYS A 1 121 ? 13.862 -25.300 -24.601 1.00 81.62 121 LYS A O 1
ATOM 1018 N N . LEU A 1 122 ? 13.899 -24.932 -26.813 1.00 82.31 122 LEU A N 1
ATOM 1019 C CA . LEU A 1 122 ? 15.184 -24.233 -26.813 1.00 82.31 122 LEU A CA 1
ATOM 1020 C C . LEU A 1 122 ? 15.090 -22.899 -26.059 1.00 82.31 122 LEU A C 1
ATOM 1022 O O . LEU A 1 122 ? 15.927 -22.634 -25.197 1.00 82.31 122 LEU A O 1
ATOM 1026 N N . PHE A 1 123 ? 14.044 -22.106 -26.303 1.00 80.81 123 PHE A N 1
ATOM 1027 C CA . PHE A 1 123 ? 13.811 -20.877 -25.545 1.00 80.81 123 PHE A CA 1
ATOM 1028 C C . PHE A 1 123 ? 13.510 -21.157 -24.069 1.00 80.81 123 PHE A C 1
ATOM 1030 O O . PHE A 1 123 ? 14.055 -20.470 -23.212 1.00 80.81 123 PHE A O 1
ATOM 1037 N N . GLU A 1 124 ? 12.737 -22.194 -23.734 1.00 80.69 124 GLU A N 1
ATOM 1038 C CA . GLU A 1 124 ? 12.525 -22.586 -22.330 1.00 80.69 124 GLU A CA 1
ATOM 1039 C C . GLU A 1 124 ? 13.845 -22.911 -21.612 1.00 80.69 124 GLU A C 1
ATOM 1041 O O . GLU A 1 124 ? 14.042 -22.498 -20.470 1.00 80.69 124 GLU A O 1
ATOM 1046 N N . ILE A 1 125 ? 14.778 -23.605 -22.269 1.00 81.81 125 ILE A N 1
ATOM 1047 C CA . ILE A 1 125 ? 16.110 -23.884 -21.708 1.00 81.81 125 ILE A CA 1
ATOM 1048 C C . ILE A 1 125 ? 16.914 -22.594 -21.545 1.00 81.81 125 ILE A C 1
ATOM 1050 O O . ILE A 1 125 ? 17.538 -22.399 -20.505 1.00 81.81 125 ILE A O 1
ATOM 1054 N N . PHE A 1 126 ? 16.885 -21.708 -22.540 1.00 78.56 126 PHE A N 1
ATOM 1055 C CA . PHE A 1 126 ? 17.561 -20.413 -22.477 1.00 78.56 126 PHE A CA 1
ATOM 1056 C C . PHE A 1 126 ? 17.046 -19.537 -21.328 1.00 78.56 126 PHE A C 1
ATOM 1058 O O . PHE A 1 126 ? 17.839 -18.962 -20.588 1.00 78.56 126 PHE A O 1
ATOM 1065 N N . PHE A 1 127 ? 15.729 -19.461 -21.133 1.00 76.25 127 PHE A N 1
ATOM 1066 C CA . PHE A 1 127 ? 15.142 -18.645 -20.072 1.00 76.25 127 PHE A CA 1
ATOM 1067 C C . PHE A 1 127 ? 15.342 -19.242 -18.675 1.00 76.25 127 PHE A C 1
ATOM 1069 O O . PHE A 1 127 ? 15.507 -18.480 -17.727 1.00 76.25 127 PHE A O 1
ATOM 1076 N N . ASN A 1 128 ? 15.373 -20.571 -18.540 1.00 83.06 128 ASN A N 1
ATOM 1077 C CA . ASN A 1 128 ? 15.477 -21.245 -17.240 1.00 83.06 128 ASN A CA 1
ATOM 1078 C C . ASN A 1 128 ? 16.915 -21.575 -16.804 1.00 83.06 128 ASN A C 1
ATOM 1080 O O . ASN A 1 128 ? 17.111 -22.031 -15.678 1.00 83.06 128 ASN A O 1
ATOM 1084 N N . ASN A 1 129 ? 17.917 -21.398 -17.672 1.00 80.12 129 ASN A N 1
ATOM 1085 C CA . ASN A 1 129 ? 19.314 -21.699 -17.366 1.00 80.12 129 ASN A CA 1
ATOM 1086 C C . ASN A 1 129 ? 20.173 -20.429 -17.401 1.00 80.12 129 ASN A C 1
ATOM 1088 O O . ASN A 1 129 ? 20.636 -19.998 -18.459 1.00 80.12 129 ASN A O 1
ATOM 1092 N N . ASP A 1 130 ? 20.405 -19.864 -16.217 1.00 76.62 130 ASP A N 1
ATOM 1093 C CA . ASP A 1 130 ? 21.151 -18.618 -16.024 1.00 76.62 130 ASP A CA 1
ATOM 1094 C C . ASP A 1 130 ? 22.579 -18.680 -16.601 1.00 76.62 130 ASP A C 1
ATOM 1096 O O . ASP A 1 130 ? 23.023 -17.716 -17.217 1.00 76.62 130 ASP A O 1
ATOM 1100 N N . GLU A 1 131 ? 23.269 -19.822 -16.498 1.00 79.19 131 GLU A N 1
ATOM 1101 C CA . GLU A 1 131 ? 24.641 -20.007 -17.005 1.00 79.19 131 GLU A CA 1
ATOM 1102 C C . GLU A 1 131 ? 24.691 -20.005 -18.543 1.00 79.19 131 GLU A C 1
ATOM 1104 O O . GLU A 1 131 ? 25.548 -19.367 -19.161 1.00 79.19 131 GLU A O 1
ATOM 1109 N N . VAL A 1 132 ? 23.739 -20.690 -19.186 1.00 74.75 132 VAL A N 1
ATOM 1110 C CA . VAL A 1 132 ? 23.599 -20.693 -20.652 1.00 74.75 132 VAL A CA 1
ATOM 1111 C C . VAL A 1 132 ? 23.231 -19.300 -21.157 1.00 74.75 132 VAL A C 1
ATOM 1113 O O . VAL A 1 132 ? 23.767 -18.848 -22.171 1.00 74.75 132 VAL A O 1
ATOM 1116 N N . ARG A 1 133 ? 22.349 -18.609 -20.432 1.00 75.81 133 ARG A N 1
ATOM 1117 C CA . ARG A 1 133 ? 21.898 -17.258 -20.753 1.00 75.81 133 ARG A CA 1
ATOM 1118 C C . ARG A 1 133 ? 23.033 -16.240 -20.665 1.00 75.81 133 ARG A C 1
ATOM 1120 O O . ARG A 1 133 ? 23.256 -15.511 -21.627 1.00 75.81 133 ARG A O 1
ATOM 1127 N N . GLU A 1 134 ? 23.788 -16.227 -19.568 1.00 74.19 134 GLU A N 1
ATOM 1128 C CA . GLU A 1 134 ? 24.951 -15.343 -19.400 1.00 74.19 134 GLU A CA 1
ATOM 1129 C C . GLU A 1 134 ? 26.017 -15.583 -20.475 1.00 74.19 134 GLU A C 1
ATOM 1131 O O . GLU A 1 134 ? 26.521 -14.632 -21.076 1.00 74.19 134 GLU A O 1
ATOM 1136 N N . LYS A 1 135 ? 26.319 -16.851 -20.782 1.00 76.44 135 LYS A N 1
ATOM 1137 C CA . LYS A 1 135 ? 27.299 -17.203 -21.815 1.00 76.44 135 LYS A CA 1
ATOM 1138 C C . LYS A 1 135 ? 26.892 -16.677 -23.190 1.00 76.44 135 LYS A C 1
ATOM 1140 O O . LYS A 1 135 ? 27.696 -16.032 -23.861 1.00 76.44 135 LYS A O 1
ATOM 1145 N N . ILE A 1 136 ? 25.647 -16.915 -23.596 1.00 71.56 136 ILE A N 1
ATOM 1146 C CA . ILE A 1 136 ? 25.132 -16.445 -24.886 1.00 71.56 136 ILE A CA 1
ATOM 1147 C C . ILE A 1 136 ? 25.092 -14.910 -24.937 1.00 71.56 136 ILE A C 1
ATOM 1149 O O . ILE A 1 136 ? 25.532 -14.342 -25.935 1.00 71.56 136 ILE A O 1
ATOM 1153 N N . TYR A 1 137 ? 24.668 -14.226 -23.866 1.00 69.75 137 TYR A N 1
ATOM 1154 C CA . TYR A 1 137 ? 24.700 -12.759 -23.816 1.00 69.75 137 TYR A CA 1
ATOM 1155 C C . TYR A 1 137 ? 26.117 -12.197 -23.950 1.00 69.75 137 TYR A C 1
ATOM 1157 O O . TYR A 1 137 ? 26.322 -11.257 -24.713 1.00 69.75 137 TYR A O 1
ATOM 1165 N N . SER A 1 138 ? 27.107 -12.805 -23.291 1.00 71.12 138 SER A N 1
ATOM 1166 C CA . SER A 1 138 ? 28.504 -12.364 -23.387 1.00 71.12 138 SER A CA 1
ATOM 1167 C C . SER A 1 138 ? 29.083 -12.489 -24.804 1.00 71.12 138 SER A C 1
ATOM 1169 O O . SER A 1 138 ? 29.883 -11.654 -25.225 1.00 71.12 138 SER A O 1
ATOM 1171 N N . GLU A 1 139 ? 28.662 -13.503 -25.567 1.00 71.19 139 GLU A N 1
ATOM 1172 C CA . GLU A 1 139 ? 29.089 -13.696 -26.956 1.00 71.19 139 GLU A CA 1
ATOM 1173 C C . GLU A 1 139 ? 28.364 -12.727 -27.910 1.00 71.19 139 GLU A C 1
ATOM 1175 O O . GLU A 1 139 ? 28.995 -12.199 -28.826 1.00 71.19 139 GLU A O 1
ATOM 1180 N N . ILE A 1 140 ? 27.079 -12.428 -27.669 1.00 68.56 140 ILE A N 1
ATOM 1181 C CA . ILE A 1 140 ? 26.325 -11.403 -28.418 1.00 68.56 140 ILE A CA 1
ATOM 1182 C C . ILE A 1 140 ? 26.933 -10.015 -28.184 1.00 68.56 140 ILE A C 1
ATOM 1184 O O . ILE A 1 140 ? 27.149 -9.263 -29.137 1.00 68.56 140 ILE A O 1
ATOM 1188 N N . GLU A 1 141 ? 27.278 -9.683 -26.936 1.00 63.44 141 GLU A N 1
ATOM 1189 C CA . GLU A 1 141 ? 27.957 -8.427 -26.621 1.00 63.44 141 GLU A CA 1
ATOM 1190 C C . GLU A 1 141 ? 29.284 -8.313 -27.380 1.00 63.44 141 GLU A C 1
ATOM 1192 O O . GLU A 1 141 ? 29.522 -7.283 -28.006 1.00 63.44 141 GLU A O 1
ATOM 1197 N N . GLN A 1 142 ? 30.107 -9.368 -27.430 1.00 67.25 142 GLN A N 1
ATOM 1198 C CA . GLN A 1 142 ? 31.386 -9.366 -28.162 1.00 67.25 142 GLN A CA 1
ATOM 1199 C C . GLN A 1 142 ? 31.249 -9.185 -29.681 1.00 67.25 142 GLN A C 1
ATOM 1201 O O . GLN A 1 142 ? 32.187 -8.704 -30.316 1.00 67.25 142 GLN A O 1
ATOM 1206 N N . GLN A 1 143 ? 30.112 -9.568 -30.267 1.00 64.38 143 GLN A N 1
ATOM 1207 C CA . GLN A 1 143 ? 29.834 -9.377 -31.694 1.00 64.38 143 GLN A CA 1
ATOM 1208 C C . GLN A 1 143 ? 29.247 -7.998 -32.015 1.00 64.38 143 GLN A C 1
ATOM 1210 O O . GLN A 1 143 ? 29.236 -7.592 -33.178 1.00 64.38 143 GLN A O 1
ATOM 1215 N N . SER A 1 144 ? 28.779 -7.266 -31.003 1.00 65.56 144 SER A N 1
ATOM 1216 C CA . SER A 1 144 ? 28.253 -5.917 -31.183 1.00 65.56 144 SER A CA 1
ATOM 1217 C C . SER A 1 144 ? 29.371 -4.877 -31.335 1.00 65.56 144 SER A C 1
ATOM 1219 O O . SER A 1 144 ? 30.446 -4.974 -30.744 1.00 65.56 144 SER A O 1
ATOM 1221 N N . ASP A 1 145 ? 29.108 -3.863 -32.156 1.00 73.62 145 ASP A N 1
ATOM 1222 C CA . ASP A 1 145 ? 30.026 -2.751 -32.410 1.00 73.62 145 ASP A CA 1
ATOM 1223 C C . ASP A 1 145 ? 30.371 -1.989 -31.116 1.00 73.62 145 ASP A C 1
ATOM 1225 O O . ASP A 1 145 ? 29.501 -1.742 -30.277 1.00 73.62 145 ASP A O 1
ATOM 1229 N N . VAL A 1 146 ? 31.630 -1.564 -30.971 1.00 73.69 146 VAL A N 1
ATOM 1230 C CA . VAL A 1 146 ? 32.146 -0.849 -29.790 1.00 73.69 146 VAL A CA 1
ATOM 1231 C C . VAL A 1 146 ? 31.311 0.397 -29.483 1.00 73.69 146 VAL A C 1
ATOM 1233 O O . VAL A 1 146 ? 31.090 0.724 -28.315 1.00 73.69 146 VAL A O 1
ATOM 1236 N N . ASP A 1 147 ? 30.813 1.083 -30.512 1.00 80.75 147 ASP A N 1
ATOM 1237 C CA . ASP A 1 147 ? 29.967 2.261 -30.322 1.00 80.75 147 ASP A CA 1
ATOM 1238 C C . ASP A 1 147 ? 28.551 1.898 -29.852 1.00 80.75 147 ASP A C 1
ATOM 1240 O O . ASP A 1 147 ? 27.996 2.592 -29.001 1.00 80.75 147 ASP A O 1
ATOM 1244 N N . PHE A 1 148 ? 28.006 0.756 -30.280 1.00 80.75 148 PHE A N 1
ATOM 1245 C CA . PHE A 1 148 ? 26.731 0.249 -29.766 1.00 80.75 148 PHE A CA 1
ATOM 1246 C C . PHE A 1 148 ? 26.833 -0.150 -28.287 1.00 80.75 148 PHE A C 1
ATOM 1248 O O . PHE A 1 148 ? 25.977 0.222 -27.485 1.00 80.75 148 PHE A O 1
ATOM 1255 N N . GLN A 1 149 ? 27.915 -0.829 -27.891 1.00 79.75 149 GLN A N 1
ATOM 1256 C CA . GLN A 1 149 ? 28.152 -1.186 -26.487 1.00 79.75 149 GLN A CA 1
ATOM 1257 C C . GLN A 1 149 ? 28.239 0.047 -25.579 1.00 79.75 149 GLN A C 1
ATOM 1259 O O . GLN A 1 149 ? 27.699 0.044 -24.472 1.00 79.75 149 GLN A O 1
ATOM 1264 N N . LYS A 1 150 ? 28.913 1.116 -26.030 1.00 87.06 150 LYS A N 1
ATOM 1265 C CA . LYS A 1 150 ? 28.987 2.382 -25.280 1.00 87.06 150 LYS A CA 1
ATOM 1266 C C . LYS A 1 150 ? 27.608 3.016 -25.115 1.00 87.06 150 LYS A C 1
ATOM 1268 O O . LYS A 1 150 ? 27.281 3.440 -24.010 1.00 87.06 150 LYS A O 1
ATOM 1273 N N . LEU A 1 151 ? 26.809 3.061 -26.183 1.00 87.19 151 LEU A N 1
ATOM 1274 C CA . LEU A 1 151 ? 25.451 3.608 -26.144 1.00 87.19 151 LEU A CA 1
ATOM 1275 C C . LEU A 1 151 ? 24.541 2.790 -25.217 1.00 87.19 151 LEU A C 1
ATOM 1277 O O . LEU A 1 151 ? 23.816 3.371 -24.415 1.00 87.19 151 LEU A O 1
ATOM 1281 N N . SER A 1 152 ? 24.643 1.460 -25.247 1.00 82.69 152 SER A N 1
ATOM 1282 C CA . SER A 1 152 ? 23.895 0.568 -24.351 1.00 82.69 152 SER A CA 1
ATOM 1283 C C . SER A 1 152 ? 24.272 0.772 -22.876 1.00 82.69 152 SER A C 1
ATOM 1285 O O . SER A 1 152 ? 23.401 0.941 -22.022 1.00 82.69 152 SER A O 1
ATOM 1287 N N . LYS A 1 153 ? 25.571 0.879 -22.562 1.00 88.00 153 LYS A N 1
ATOM 1288 C CA . LYS A 1 153 ? 26.031 1.217 -21.202 1.00 88.00 153 LYS A CA 1
ATOM 1289 C C . LYS A 1 153 ? 25.513 2.579 -20.753 1.00 88.00 153 LYS A C 1
ATOM 1291 O O . LYS A 1 153 ? 24.963 2.697 -19.662 1.00 88.00 153 LYS A O 1
ATOM 1296 N N . LYS A 1 154 ? 25.618 3.588 -21.621 1.00 92.88 154 LYS A N 1
ATOM 1297 C CA . LYS A 1 154 ? 25.125 4.938 -21.339 1.00 92.88 154 LYS A CA 1
ATOM 1298 C C . LYS A 1 154 ? 23.608 4.962 -21.117 1.00 92.88 154 LYS A C 1
ATOM 1300 O O . LYS A 1 154 ? 23.146 5.670 -20.229 1.00 92.88 154 LYS A O 1
ATOM 1305 N N . LYS A 1 155 ? 22.837 4.159 -21.859 1.00 90.19 155 LYS A N 1
ATOM 1306 C CA . LYS A 1 155 ? 21.388 3.971 -21.668 1.00 90.19 155 LYS A CA 1
ATOM 1307 C C . LYS A 1 155 ? 21.077 3.468 -20.255 1.00 90.19 155 LYS A C 1
ATOM 1309 O O . LYS A 1 155 ? 20.236 4.051 -19.580 1.00 90.19 155 LYS A O 1
ATOM 1314 N N . VAL A 1 156 ? 21.791 2.445 -19.778 1.00 89.12 156 VAL A N 1
ATOM 1315 C CA . VAL A 1 156 ? 21.630 1.914 -18.409 1.00 89.12 156 VAL A CA 1
ATOM 1316 C C . VAL A 1 156 ? 22.014 2.951 -17.350 1.00 89.12 156 VAL A C 1
ATOM 1318 O O . VAL A 1 156 ? 21.283 3.137 -16.380 1.00 89.12 156 VAL A O 1
ATOM 1321 N N . GLU A 1 157 ? 23.127 3.664 -17.537 1.00 94.44 157 GLU A N 1
ATOM 1322 C CA . GLU A 1 157 ? 23.545 4.745 -16.633 1.00 94.44 157 GLU A CA 1
ATOM 1323 C C . GLU A 1 157 ? 22.483 5.846 -16.522 1.00 94.44 157 GLU A C 1
ATOM 1325 O O . GLU A 1 157 ? 22.176 6.284 -15.416 1.00 94.44 157 GLU A O 1
ATOM 1330 N N . LEU A 1 158 ? 21.896 6.260 -17.649 1.00 94.38 158 LEU A N 1
ATOM 1331 C CA . LEU A 1 158 ? 20.851 7.284 -17.680 1.00 94.38 158 LEU A CA 1
ATOM 1332 C C . LEU A 1 158 ? 19.544 6.810 -17.033 1.00 94.38 158 LEU A C 1
ATOM 1334 O O . LEU A 1 158 ? 18.893 7.612 -16.370 1.00 94.38 158 LEU A O 1
ATOM 1338 N N . PHE A 1 159 ? 19.163 5.535 -17.177 1.00 89.56 159 PHE A N 1
ATOM 1339 C CA . PHE A 1 159 ? 18.014 4.980 -16.449 1.00 89.56 159 PHE A CA 1
ATOM 1340 C C . PHE A 1 159 ? 18.249 4.983 -14.937 1.00 89.56 159 PHE A C 1
ATOM 1342 O O . PHE A 1 159 ? 17.408 5.486 -14.201 1.00 89.56 159 PHE A O 1
ATOM 1349 N N . ASN A 1 160 ? 19.417 4.527 -14.478 1.00 91.69 160 ASN A N 1
ATOM 1350 C CA . ASN A 1 160 ? 19.766 4.564 -13.054 1.00 91.69 160 ASN A CA 1
ATOM 1351 C C . ASN A 1 160 ? 19.807 6.002 -12.507 1.00 91.69 160 ASN A C 1
ATOM 1353 O O . ASN A 1 160 ? 19.412 6.262 -11.370 1.00 91.69 160 ASN A O 1
ATOM 1357 N N . GLU A 1 161 ? 20.294 6.948 -13.313 1.00 95.25 161 GLU A N 1
ATOM 1358 C CA . GLU A 1 161 ? 20.282 8.368 -12.968 1.00 95.25 161 GLU A CA 1
ATOM 1359 C C . GLU A 1 161 ? 18.841 8.893 -12.860 1.00 95.25 161 GLU A C 1
ATOM 1361 O O . GLU A 1 161 ? 18.497 9.520 -11.858 1.00 95.25 161 GLU A O 1
ATOM 1366 N N . LEU A 1 162 ? 17.971 8.580 -13.826 1.00 93.19 162 LEU A N 1
ATOM 1367 C CA . LEU A 1 162 ? 16.546 8.909 -13.764 1.00 93.19 162 LEU A CA 1
ATOM 1368 C C . LEU A 1 162 ? 15.864 8.308 -12.532 1.00 93.19 162 LEU A C 1
ATOM 1370 O O . LEU A 1 162 ? 15.122 9.021 -11.857 1.00 93.19 162 LEU A O 1
ATOM 1374 N N . ASP A 1 163 ? 16.148 7.054 -12.187 1.00 89.75 163 ASP A N 1
ATOM 1375 C CA . ASP A 1 163 ? 15.582 6.398 -11.005 1.00 89.75 163 ASP A CA 1
ATOM 1376 C C . ASP A 1 163 ? 15.922 7.153 -9.713 1.00 89.75 163 ASP A C 1
ATOM 1378 O O . ASP A 1 163 ? 15.083 7.280 -8.821 1.00 89.75 163 ASP A O 1
ATOM 1382 N N . SER A 1 164 ? 17.112 7.760 -9.629 1.00 93.62 164 SER A N 1
ATOM 1383 C CA . SER A 1 164 ? 17.498 8.608 -8.489 1.00 93.62 164 SER A CA 1
ATOM 1384 C C . SER A 1 164 ? 16.686 9.915 -8.381 1.00 93.62 164 SER A C 1
ATOM 1386 O O . SER A 1 164 ? 16.593 10.527 -7.306 1.00 93.62 164 SER A O 1
ATOM 1388 N N . PHE A 1 165 ? 16.062 10.338 -9.484 1.00 94.44 165 PHE A N 1
ATOM 1389 C CA . PHE A 1 165 ? 15.159 11.484 -9.547 1.00 94.44 165 PHE A CA 1
ATOM 1390 C C . PHE A 1 165 ? 13.689 11.113 -9.350 1.00 94.44 165 PHE A C 1
ATOM 1392 O O . PHE A 1 165 ? 12.853 12.021 -9.327 1.00 94.44 165 PHE A O 1
ATOM 1399 N N . LEU A 1 166 ? 13.349 9.831 -9.191 1.00 91.69 166 LEU A N 1
ATOM 1400 C CA . LEU A 1 166 ? 11.984 9.438 -8.863 1.00 91.69 166 LEU A CA 1
ATOM 1401 C C . LEU A 1 166 ? 11.593 9.955 -7.477 1.00 91.69 166 LEU A C 1
ATOM 1403 O O . LEU A 1 166 ? 12.371 9.962 -6.519 1.00 91.69 166 LEU A O 1
ATOM 1407 N N . MET A 1 167 ? 10.352 10.402 -7.383 1.00 89.81 167 MET A N 1
ATOM 1408 C CA . MET A 1 167 ? 9.701 10.794 -6.152 1.00 89.81 167 MET A CA 1
ATOM 1409 C C . MET A 1 167 ? 8.336 10.127 -6.060 1.00 89.81 167 MET A C 1
ATOM 1411 O O . MET A 1 167 ? 7.571 10.092 -7.025 1.00 89.81 167 MET A O 1
ATOM 1415 N N . GLU A 1 168 ? 8.043 9.604 -4.874 1.00 89.06 168 GLU A N 1
ATOM 1416 C CA . GLU A 1 168 ? 6.730 9.074 -4.541 1.00 89.06 168 GLU A CA 1
ATOM 1417 C C . GLU A 1 168 ? 5.792 10.226 -4.181 1.00 89.06 168 GLU A C 1
ATOM 1419 O O . GLU A 1 168 ? 6.108 11.099 -3.369 1.00 89.06 168 GLU A O 1
ATOM 1424 N N . THR A 1 169 ? 4.615 10.203 -4.784 1.00 88.69 169 THR A N 1
ATOM 1425 C CA . THR A 1 169 ? 3.463 11.010 -4.392 1.00 88.69 169 THR A CA 1
ATOM 1426 C C . THR A 1 169 ? 2.334 10.064 -4.017 1.00 88.69 169 THR A C 1
ATOM 1428 O O . THR A 1 169 ? 2.287 8.925 -4.486 1.00 88.69 169 THR A O 1
ATOM 1431 N N . TYR A 1 170 ? 1.446 10.501 -3.133 1.00 90.31 170 TYR A N 1
ATOM 1432 C CA . TYR A 1 170 ? 0.475 9.610 -2.508 1.00 90.31 170 TYR A CA 1
ATOM 1433 C C . TYR A 1 170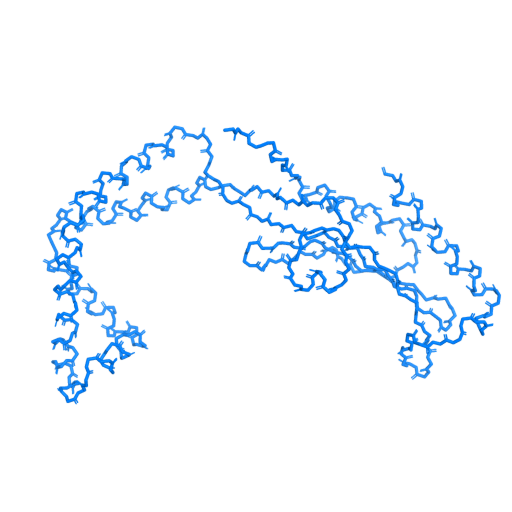 ? -0.930 10.093 -2.804 1.00 90.31 170 TYR A C 1
ATOM 1435 O O . TYR A 1 170 ? -1.281 11.223 -2.464 1.00 90.31 170 TYR A O 1
ATOM 1443 N N . GLN A 1 171 ? -1.743 9.225 -3.396 1.00 85.69 171 GLN A N 1
ATOM 1444 C CA . GLN A 1 171 ? -3.129 9.530 -3.711 1.00 85.69 171 GLN A CA 1
ATOM 1445 C C . GLN A 1 171 ? -4.065 8.665 -2.875 1.00 85.69 171 GLN A C 1
ATOM 1447 O O . GLN A 1 171 ? -3.884 7.457 -2.735 1.00 85.69 171 GLN A O 1
ATOM 1452 N N . THR A 1 172 ? -5.079 9.302 -2.303 1.00 86.62 172 THR A N 1
ATOM 1453 C CA . THR A 1 172 ? -6.166 8.599 -1.634 1.00 86.62 172 THR A CA 1
ATOM 1454 C C . THR A 1 172 ? -7.473 9.350 -1.813 1.00 86.62 172 THR A C 1
ATOM 1456 O O . THR A 1 172 ? -7.489 10.530 -2.175 1.00 86.62 172 THR A O 1
ATOM 1459 N N . THR A 1 173 ? -8.575 8.674 -1.514 1.00 83.94 173 THR A N 1
ATOM 1460 C CA . THR A 1 173 ? -9.908 9.264 -1.487 1.00 83.94 173 THR A CA 1
ATOM 1461 C C . THR A 1 173 ? -10.418 9.339 -0.045 1.00 83.94 173 THR A C 1
ATOM 1463 O O . THR A 1 173 ? -10.191 8.421 0.747 1.00 83.94 173 THR A O 1
ATOM 1466 N N . PRO A 1 174 ? -11.122 10.419 0.343 1.00 83.25 174 PRO A N 1
ATOM 1467 C CA . PRO A 1 174 ? -11.662 10.579 1.693 1.00 83.25 174 PRO A CA 1
ATOM 1468 C C . PRO A 1 174 ? -12.977 9.798 1.860 1.00 83.25 174 PRO A C 1
ATOM 1470 O O . PRO A 1 174 ? -13.982 10.342 2.316 1.00 83.25 174 PRO A O 1
ATOM 1473 N N . ILE A 1 175 ? -13.000 8.535 1.431 1.00 89.81 175 ILE A N 1
ATOM 1474 C CA . ILE A 1 175 ? -14.173 7.660 1.514 1.00 89.81 175 ILE A CA 1
ATOM 1475 C C . ILE A 1 175 ? -13.945 6.586 2.572 1.00 89.81 175 ILE A C 1
ATOM 1477 O O . ILE A 1 175 ? -12.865 6.003 2.654 1.00 89.81 175 ILE A O 1
ATOM 1481 N N . LEU A 1 176 ? -14.984 6.310 3.364 1.00 91.75 176 LEU A N 1
ATOM 1482 C CA . LEU A 1 176 ? -14.995 5.137 4.227 1.00 91.75 176 LEU A CA 1
ATOM 1483 C C . LEU A 1 176 ? -15.207 3.889 3.367 1.00 91.75 176 LEU A C 1
ATOM 1485 O O . LEU A 1 176 ? -16.172 3.815 2.604 1.00 91.75 176 LEU A O 1
ATOM 1489 N N . ILE A 1 177 ? -14.314 2.921 3.512 1.00 93.75 177 ILE A N 1
ATOM 1490 C CA . ILE A 1 177 ? -14.386 1.609 2.873 1.00 93.75 177 ILE A CA 1
ATOM 1491 C C . ILE A 1 177 ? -14.720 0.538 3.910 1.00 93.75 177 ILE A C 1
ATOM 1493 O O . ILE A 1 177 ? -14.540 0.742 5.109 1.00 93.75 177 ILE A O 1
ATOM 1497 N N . ASP A 1 178 ? -15.233 -0.595 3.442 1.00 93.12 178 ASP A N 1
ATOM 1498 C CA . ASP A 1 178 ? -15.444 -1.792 4.254 1.00 93.12 178 ASP A CA 1
ATOM 1499 C C . ASP A 1 178 ? -14.277 -2.782 4.086 1.00 93.12 178 ASP A C 1
ATOM 1501 O O . ASP A 1 178 ? -13.363 -2.571 3.282 1.00 93.12 178 ASP A O 1
ATOM 1505 N N . ASP A 1 179 ? -14.292 -3.875 4.851 1.00 91.50 179 ASP A N 1
ATOM 1506 C CA . ASP A 1 179 ? -13.240 -4.893 4.782 1.00 91.50 179 ASP A CA 1
ATOM 1507 C C . ASP A 1 179 ? -13.134 -5.557 3.400 1.00 91.50 179 ASP A C 1
ATOM 1509 O O . ASP A 1 179 ? -12.035 -5.923 2.985 1.00 91.50 179 ASP A O 1
ATOM 1513 N N . ALA A 1 180 ? -14.241 -5.700 2.660 1.00 93.62 180 ALA A N 1
ATOM 1514 C CA . ALA A 1 180 ? -14.216 -6.311 1.333 1.00 93.62 180 ALA A CA 1
ATOM 1515 C C . ALA A 1 180 ? -13.458 -5.417 0.344 1.00 93.62 180 ALA A C 1
ATOM 1517 O O . ALA A 1 180 ? -12.554 -5.893 -0.342 1.00 93.62 180 ALA A O 1
ATOM 1518 N N . ARG A 1 181 ? -13.764 -4.117 0.347 1.00 93.19 181 ARG A N 1
ATOM 1519 C CA . ARG A 1 181 ? -13.075 -3.093 -0.449 1.00 93.19 181 ARG A CA 1
ATOM 1520 C C . ARG A 1 181 ? -11.608 -2.936 -0.057 1.00 93.19 181 ARG A C 1
ATOM 1522 O O . ARG A 1 181 ? -10.736 -2.775 -0.909 1.00 93.19 181 ARG A O 1
ATOM 1529 N N . LEU A 1 182 ? -11.308 -3.043 1.239 1.00 91.44 182 LEU A N 1
ATOM 1530 C CA . LEU A 1 182 ? -9.930 -3.040 1.722 1.00 91.44 182 LEU A CA 1
ATOM 1531 C C . LEU A 1 182 ? -9.135 -4.222 1.133 1.00 91.44 182 LEU A C 1
ATOM 1533 O O . LEU A 1 182 ? -7.984 -4.045 0.731 1.00 91.44 182 LEU A O 1
ATOM 1537 N N . VAL A 1 183 ? -9.733 -5.418 1.064 1.00 90.44 183 VAL A N 1
ATOM 1538 C CA . VAL A 1 183 ? -9.107 -6.631 0.503 1.00 90.44 183 VAL A CA 1
ATOM 1539 C C . VAL A 1 183 ? -8.934 -6.550 -1.015 1.00 90.44 183 VAL A C 1
ATOM 1541 O O . VAL A 1 183 ? -7.919 -7.025 -1.519 1.00 90.44 183 VAL A O 1
ATOM 1544 N N . THR A 1 184 ? -9.873 -5.940 -1.740 1.00 90.75 184 THR A N 1
ATOM 1545 C CA . THR A 1 184 ? -9.792 -5.785 -3.205 1.00 90.75 184 THR A CA 1
ATOM 1546 C C . THR A 1 184 ? -8.832 -4.686 -3.662 1.00 90.75 184 THR A C 1
ATOM 1548 O O . THR A 1 184 ? -8.613 -4.554 -4.862 1.00 90.75 184 THR A O 1
ATOM 1551 N N . GLY A 1 185 ? -8.237 -3.927 -2.737 1.00 88.75 185 GLY A N 1
ATOM 1552 C CA . GLY A 1 185 ? -7.247 -2.897 -3.060 1.00 88.75 185 GLY A CA 1
ATOM 1553 C C . GLY A 1 185 ? -7.829 -1.498 -3.283 1.00 88.75 185 GLY A C 1
ATOM 1554 O O . GLY A 1 185 ? -7.115 -0.615 -3.743 1.00 88.75 185 GLY A O 1
ATOM 1555 N N . GLU A 1 186 ? -9.098 -1.254 -2.941 1.00 90.81 186 GLU A N 1
ATOM 1556 C CA . GLU A 1 186 ? -9.695 0.079 -3.100 1.00 90.81 186 GLU A CA 1
ATOM 1557 C C . GLU A 1 186 ? -9.061 1.112 -2.155 1.00 90.81 186 GLU A C 1
ATOM 1559 O O . GLU A 1 186 ? -8.760 0.827 -0.994 1.00 90.81 186 GLU A O 1
ATOM 1564 N N . GLU A 1 187 ? -8.872 2.340 -2.635 1.00 91.31 187 GLU A N 1
ATOM 1565 C CA . GLU A 1 187 ? -8.404 3.448 -1.800 1.00 91.31 187 GLU A CA 1
ATOM 1566 C C . GLU A 1 187 ? -9.471 3.885 -0.800 1.00 91.31 187 GLU A C 1
ATOM 1568 O O . GLU A 1 187 ? -10.655 3.946 -1.126 1.00 91.31 187 GLU A O 1
ATOM 1573 N N . GLY A 1 188 ? -9.038 4.288 0.391 1.00 92.56 188 GLY A N 1
ATOM 1574 C CA . GLY A 1 188 ? -9.916 4.912 1.370 1.00 92.56 188 GLY A CA 1
ATOM 1575 C C . GLY A 1 188 ? -9.515 4.615 2.804 1.00 92.56 188 GLY A C 1
ATOM 1576 O O . GLY A 1 188 ? -8.456 4.043 3.082 1.00 92.56 188 GLY A O 1
ATOM 1577 N N . CYS A 1 189 ? -10.377 5.023 3.728 1.00 93.75 189 CYS A N 1
ATOM 1578 C CA . CYS A 1 189 ? -10.195 4.816 5.155 1.00 93.75 189 CYS A CA 1
ATOM 1579 C C . CYS A 1 189 ? -11.136 3.729 5.689 1.00 93.75 189 CYS A C 1
ATOM 1581 O O . CYS A 1 189 ? -12.314 3.675 5.357 1.00 93.75 189 CYS A O 1
ATOM 1583 N N . LEU A 1 190 ? -10.625 2.859 6.551 1.00 94.75 190 LEU A N 1
ATOM 1584 C CA . LEU A 1 190 ? -11.397 1.876 7.302 1.00 94.75 190 LEU A CA 1
ATOM 1585 C C . LEU A 1 190 ? -11.386 2.275 8.777 1.00 94.75 190 LEU A C 1
ATOM 1587 O O . LEU A 1 190 ? -10.332 2.562 9.351 1.00 94.75 190 LEU A O 1
ATOM 1591 N N . CYS A 1 191 ? -12.561 2.246 9.393 1.00 93.94 191 CYS A N 1
ATOM 1592 C CA . CYS A 1 191 ? -12.731 2.360 10.833 1.00 93.94 191 CYS A CA 1
ATOM 1593 C C . CYS A 1 191 ? -13.792 1.347 11.256 1.00 93.94 191 CYS A C 1
ATOM 1595 O O . CYS A 1 191 ? -14.986 1.581 11.062 1.00 93.94 191 CYS A O 1
ATOM 1597 N N . THR A 1 192 ? -13.357 0.203 11.780 1.00 94.56 192 THR A N 1
ATOM 1598 C CA . THR A 1 192 ? -14.260 -0.865 12.222 1.00 94.56 192 THR A CA 1
ATOM 1599 C C . THR A 1 192 ? -14.100 -1.139 13.704 1.00 94.56 192 THR A C 1
ATOM 1601 O O . THR A 1 192 ? -13.014 -1.002 14.272 1.00 94.56 192 THR A O 1
ATOM 1604 N N . PHE A 1 193 ? -15.217 -1.512 14.328 1.00 94.56 193 PHE A N 1
ATOM 1605 C CA . PHE A 1 193 ? -15.275 -1.960 15.710 1.00 94.56 193 PHE A CA 1
ATOM 1606 C C . PHE A 1 193 ? -16.046 -3.268 15.770 1.00 94.56 193 PHE A C 1
ATOM 1608 O O . PHE A 1 193 ? -17.210 -3.318 15.371 1.00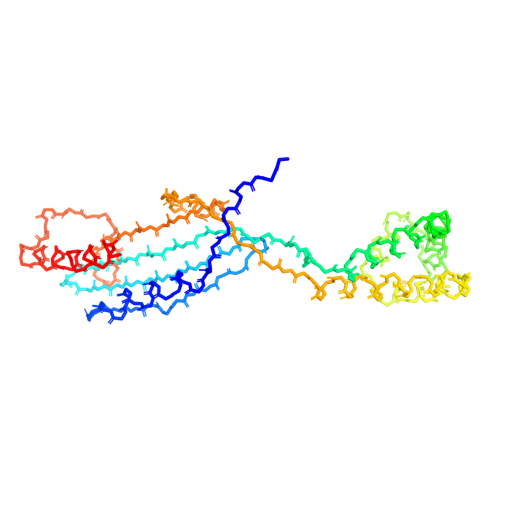 94.56 193 PHE A O 1
ATOM 1615 N N . ASP A 1 194 ? -15.411 -4.287 16.328 1.00 95.06 194 ASP A N 1
ATOM 1616 C CA . ASP A 1 194 ? -16.008 -5.596 16.532 1.00 95.06 194 ASP A CA 1
ATOM 1617 C C . ASP A 1 194 ? -16.188 -5.842 18.023 1.00 95.06 194 ASP A C 1
ATOM 1619 O O . ASP A 1 194 ? -15.315 -5.548 18.843 1.00 95.06 194 ASP A O 1
ATOM 1623 N N . LEU A 1 195 ? -17.345 -6.391 18.377 1.00 96.00 195 LEU A N 1
ATOM 1624 C CA . LEU A 1 195 ? -17.629 -6.849 19.725 1.00 96.00 195 LEU A CA 1
ATOM 1625 C C . LEU A 1 195 ? -17.795 -8.362 19.675 1.00 96.00 195 LEU A C 1
ATOM 1627 O O . LEU A 1 195 ? -18.671 -8.867 18.981 1.00 96.00 195 LEU A O 1
ATOM 1631 N N . GLU A 1 196 ? -16.977 -9.077 20.436 1.00 96.31 196 GLU A N 1
ATOM 1632 C CA . GLU A 1 196 ? -16.985 -10.536 20.494 1.00 96.31 196 GLU A CA 1
ATOM 1633 C C . GLU A 1 196 ? -17.266 -11.007 21.923 1.00 96.31 196 GLU A C 1
ATOM 1635 O O . GLU A 1 196 ? -16.748 -10.456 22.897 1.00 96.31 196 GLU A O 1
ATOM 1640 N N . HIS A 1 197 ? -18.062 -12.064 22.072 1.00 95.81 197 HIS A N 1
ATOM 1641 C CA . HIS A 1 197 ? -18.277 -12.726 23.354 1.00 95.81 197 HIS A CA 1
ATOM 1642 C C . HIS A 1 197 ? -17.253 -13.851 23.551 1.00 95.81 197 HIS A C 1
ATOM 1644 O O . HIS A 1 197 ? -17.096 -14.734 22.712 1.00 95.81 197 HIS A O 1
ATOM 1650 N N . ILE A 1 198 ? -16.553 -13.836 24.683 1.00 93.88 198 ILE A N 1
ATOM 1651 C CA . ILE A 1 198 ? -15.553 -14.833 25.058 1.00 93.88 198 ILE A CA 1
ATOM 1652 C C . ILE A 1 198 ? -16.215 -15.915 25.910 1.00 93.88 198 ILE A C 1
ATOM 1654 O O . ILE A 1 198 ? -16.543 -15.699 27.080 1.00 93.88 198 ILE A O 1
ATOM 1658 N N . LYS A 1 199 ? -16.309 -17.127 25.362 1.00 90.50 199 LYS A N 1
ATOM 1659 C CA . LYS A 1 199 ? -16.813 -18.313 26.061 1.00 90.50 199 LYS A CA 1
ATOM 1660 C C . LYS A 1 199 ? -15.827 -19.464 25.905 1.00 90.50 199 LYS A C 1
ATOM 1662 O O . LYS A 1 199 ? -15.461 -19.831 24.798 1.00 90.50 199 LYS A O 1
ATOM 1667 N N . ASN A 1 200 ? -15.374 -20.048 27.017 1.00 86.75 200 ASN A N 1
ATOM 1668 C CA . ASN A 1 200 ? -14.411 -21.163 27.017 1.00 86.75 200 ASN A CA 1
ATOM 1669 C C . ASN A 1 200 ? -13.129 -20.889 26.199 1.00 86.75 200 ASN A C 1
ATOM 1671 O O . ASN A 1 200 ? -12.609 -21.792 25.554 1.00 86.75 200 ASN A O 1
ATOM 1675 N N . LYS A 1 201 ? -12.619 -19.647 26.240 1.00 85.19 201 LYS A N 1
ATOM 1676 C CA . LYS A 1 201 ? -11.485 -19.139 25.433 1.00 85.19 201 LYS A CA 1
ATOM 1677 C C . LYS A 1 201 ? -11.751 -18.998 23.927 1.00 85.19 201 LYS A C 1
ATOM 1679 O O . LYS A 1 201 ? -10.869 -18.513 23.227 1.00 85.19 201 LYS A O 1
ATOM 1684 N N . ASN A 1 202 ? -12.944 -19.338 23.447 1.00 89.62 202 ASN A N 1
ATOM 1685 C CA . ASN A 1 202 ? -13.360 -19.063 22.078 1.00 89.62 202 ASN A CA 1
ATOM 1686 C C . ASN A 1 202 ? -14.008 -17.680 21.994 1.00 89.62 202 ASN A C 1
ATOM 1688 O O . ASN A 1 202 ? -14.687 -17.254 22.933 1.00 89.62 202 ASN A O 1
ATOM 1692 N N . LYS A 1 203 ? -13.786 -17.001 20.869 1.00 93.00 203 LYS A N 1
ATOM 1693 C CA . LYS A 1 203 ? -14.413 -15.727 20.516 1.00 93.00 203 LYS A CA 1
ATOM 1694 C C . LYS A 1 203 ? -15.621 -16.009 19.622 1.00 93.00 203 LYS A C 1
ATOM 1696 O O . LYS A 1 203 ? -15.501 -16.730 18.635 1.00 93.00 203 LYS A O 1
ATOM 1701 N N . GLU A 1 204 ? -16.780 -15.482 19.992 1.00 92.38 204 GLU A N 1
ATOM 1702 C CA . GLU A 1 204 ? -18.037 -15.624 19.259 1.00 92.38 204 GLU A CA 1
ATOM 1703 C C . GLU A 1 204 ? -18.532 -14.228 18.857 1.00 92.38 204 GLU A C 1
ATOM 1705 O O . GLU A 1 204 ? -18.939 -13.444 19.716 1.00 92.38 204 GLU A O 1
ATOM 1710 N N . GLY A 1 205 ? -18.518 -13.910 17.559 1.00 88.81 205 GLY A N 1
ATOM 1711 C CA . GLY A 1 205 ? -19.077 -12.648 17.049 1.00 88.81 205 GLY A CA 1
ATOM 1712 C C . GLY A 1 205 ? -20.612 -12.625 17.033 1.00 88.81 205 GLY A C 1
ATOM 1713 O O . GLY A 1 205 ? -21.228 -11.569 17.134 1.00 88.81 205 GLY A O 1
ATOM 1714 N N . LEU A 1 206 ? -21.254 -13.798 16.961 1.00 91.19 206 LEU A N 1
ATOM 1715 C CA . LEU A 1 206 ? -22.711 -13.924 16.987 1.00 91.19 206 LEU A CA 1
ATOM 1716 C C . LEU A 1 206 ? -23.193 -14.272 18.399 1.00 91.19 206 LEU A C 1
ATOM 1718 O O . LEU A 1 206 ? -23.109 -15.419 18.834 1.00 91.19 206 LEU A O 1
ATOM 1722 N N . PHE A 1 207 ? -23.748 -13.289 19.103 1.00 91.75 207 PHE A N 1
ATOM 1723 C CA . PHE A 1 207 ? -24.343 -13.487 20.423 1.00 91.75 207 PHE A CA 1
ATOM 1724 C C . PHE A 1 207 ? -25.548 -12.565 20.640 1.00 91.75 207 PHE A C 1
ATOM 1726 O O . PHE A 1 207 ? -25.757 -11.578 19.936 1.00 91.75 207 PHE A O 1
ATOM 1733 N N . ASP A 1 208 ? -26.367 -12.894 21.639 1.00 90.88 208 ASP A N 1
ATOM 1734 C CA . ASP A 1 208 ? -27.518 -12.074 22.016 1.00 90.88 208 ASP A CA 1
ATOM 1735 C C . ASP A 1 208 ? -27.069 -10.897 22.893 1.00 90.88 208 ASP A C 1
ATOM 1737 O O . ASP A 1 208 ? -26.776 -11.063 24.081 1.00 90.88 208 ASP A O 1
ATOM 1741 N N . SER A 1 209 ? -27.045 -9.695 22.316 1.00 87.69 209 SER A N 1
ATOM 1742 C CA . SER A 1 209 ? -26.631 -8.466 23.004 1.00 87.69 209 SER A CA 1
ATOM 1743 C C . SER A 1 209 ? -27.521 -8.094 24.197 1.00 87.69 209 SER A C 1
ATOM 1745 O O . SER A 1 209 ? -27.089 -7.344 25.075 1.00 87.69 209 SER A O 1
ATOM 1747 N N . LYS A 1 210 ? -28.737 -8.654 24.308 1.00 91.31 210 LYS A N 1
ATOM 1748 C CA . LYS A 1 210 ? -29.604 -8.471 25.486 1.00 91.31 210 LYS A CA 1
ATOM 1749 C C . LYS A 1 210 ? -29.083 -9.203 26.722 1.00 91.31 210 LYS A C 1
ATOM 1751 O O . LYS A 1 210 ? -29.500 -8.887 27.832 1.00 91.31 210 LYS A O 1
ATOM 1756 N N . LYS A 1 211 ? -28.174 -10.167 26.543 1.00 91.88 211 LYS A N 1
ATOM 1757 C CA . LYS A 1 211 ? -27.552 -10.932 27.635 1.00 91.88 211 LYS A CA 1
ATOM 1758 C C . LYS A 1 211 ? -26.301 -10.261 28.202 1.00 91.88 211 LYS A C 1
ATOM 1760 O O . LYS A 1 211 ? -25.727 -10.785 29.156 1.00 91.88 211 LYS A O 1
ATOM 1765 N N . ILE A 1 212 ? -25.879 -9.120 27.653 1.00 94.44 212 ILE A N 1
ATOM 1766 C CA . ILE A 1 212 ? -24.772 -8.342 28.214 1.00 94.44 212 ILE A CA 1
ATOM 1767 C C . ILE A 1 212 ? -25.221 -7.758 29.564 1.00 94.44 212 ILE A C 1
ATOM 1769 O O . ILE A 1 212 ? -26.205 -7.015 29.603 1.00 94.44 212 ILE A O 1
ATOM 1773 N N . PRO A 1 213 ? -24.515 -8.044 30.674 1.00 95.56 213 PRO A N 1
ATOM 1774 C CA . PRO A 1 213 ? -24.812 -7.431 31.965 1.00 95.56 213 PRO A CA 1
ATOM 1775 C C . PRO A 1 213 ? -24.753 -5.900 31.892 1.00 95.56 213 PRO A C 1
ATOM 1777 O O . PRO A 1 213 ? -23.848 -5.341 31.274 1.00 95.56 213 PRO A O 1
ATOM 1780 N N . GLN A 1 214 ? -25.685 -5.209 32.555 1.00 95.50 214 GLN A N 1
ATOM 1781 C CA . GLN A 1 214 ? -25.826 -3.750 32.438 1.00 95.50 214 GLN A CA 1
ATOM 1782 C C . GLN A 1 214 ? -24.548 -2.983 32.819 1.00 95.50 214 GLN A C 1
ATOM 1784 O O . GLN A 1 214 ? -24.197 -2.006 32.163 1.00 95.50 214 GLN A O 1
ATOM 1789 N N . ASN A 1 215 ? -23.816 -3.448 33.835 1.00 96.00 215 ASN A N 1
ATOM 1790 C CA . ASN A 1 215 ? -22.531 -2.869 34.231 1.00 96.00 215 ASN A CA 1
ATOM 1791 C C . ASN A 1 215 ? -21.455 -3.020 33.143 1.00 96.00 215 ASN A C 1
ATOM 1793 O O . ASN A 1 215 ? -20.667 -2.107 32.937 1.00 96.00 215 ASN A O 1
ATOM 1797 N N . VAL A 1 216 ? -21.422 -4.154 32.437 1.00 96.25 216 VAL A N 1
ATOM 1798 C CA . VAL A 1 216 ? -20.484 -4.394 31.330 1.00 96.25 216 VAL A CA 1
ATOM 1799 C C . VAL A 1 216 ? -20.865 -3.550 30.121 1.00 96.25 216 VAL A C 1
ATOM 1801 O O . VAL A 1 216 ? -20.003 -2.919 29.521 1.00 96.25 216 VAL A O 1
ATOM 1804 N N . LYS A 1 217 ? -22.162 -3.474 29.804 1.00 95.56 217 LYS A N 1
ATOM 1805 C CA . LYS A 1 217 ? -22.677 -2.624 28.727 1.00 95.56 217 LYS A CA 1
ATOM 1806 C C . LYS A 1 217 ? -22.286 -1.159 28.929 1.00 95.56 217 LYS A C 1
ATOM 1808 O O . LYS A 1 217 ? -21.834 -0.527 27.983 1.00 95.56 217 LYS A O 1
ATOM 1813 N N . GLN A 1 218 ? -22.411 -0.649 30.155 1.00 96.44 218 GLN A N 1
ATOM 1814 C CA . GLN A 1 218 ? -22.014 0.718 30.490 1.00 96.44 218 GLN A CA 1
ATOM 1815 C C . GLN A 1 218 ? -20.518 0.956 30.242 1.00 96.44 218 GLN A C 1
ATOM 1817 O O . GLN A 1 218 ? -20.161 1.934 29.598 1.00 96.44 218 GLN A O 1
ATOM 1822 N N . LYS A 1 219 ? -19.653 0.024 30.661 1.00 96.25 219 LYS A N 1
ATOM 1823 C CA . LYS A 1 219 ? -18.211 0.121 30.396 1.00 96.25 219 LYS A CA 1
ATOM 1824 C C . LYS A 1 219 ? -17.879 0.074 28.907 1.00 96.25 219 LYS A C 1
ATOM 1826 O O . LYS A 1 219 ? -17.048 0.844 28.454 1.00 96.25 219 LYS A O 1
ATOM 1831 N N . ILE A 1 220 ? -18.531 -0.799 28.134 1.00 95.44 220 ILE A N 1
ATOM 1832 C CA . ILE A 1 220 ? -18.338 -0.857 26.674 1.00 95.44 220 ILE A CA 1
ATOM 1833 C C . ILE A 1 220 ? -18.696 0.490 26.033 1.00 95.44 220 ILE A C 1
ATOM 1835 O O . ILE A 1 220 ? -17.946 0.979 25.194 1.00 95.44 220 ILE A O 1
ATOM 1839 N N . ILE A 1 221 ? -19.804 1.111 26.453 1.00 95.31 221 ILE A N 1
ATOM 1840 C CA . ILE A 1 221 ? -20.195 2.448 25.982 1.00 95.31 221 ILE A CA 1
ATOM 1841 C C . ILE A 1 221 ? -19.122 3.480 26.353 1.00 95.31 221 ILE A C 1
ATOM 1843 O O . ILE A 1 221 ? -18.659 4.201 25.480 1.00 95.31 221 ILE A O 1
ATOM 1847 N N . GLU A 1 222 ? -18.637 3.487 27.598 1.00 94.62 222 GLU A N 1
ATOM 1848 C CA . GLU A 1 222 ? -17.561 4.395 28.034 1.00 94.62 222 GLU A CA 1
ATOM 1849 C C . GLU A 1 222 ? -16.271 4.232 27.208 1.00 94.62 222 GLU A C 1
ATOM 1851 O O . GLU A 1 222 ? -15.593 5.219 26.908 1.00 94.62 222 GLU A O 1
ATOM 1856 N N . ARG A 1 223 ? -15.933 2.998 26.805 1.00 94.25 223 ARG A N 1
ATOM 1857 C CA . ARG A 1 223 ? -14.796 2.708 25.914 1.00 94.25 223 ARG A CA 1
ATOM 1858 C C . ARG A 1 223 ? -15.013 3.261 24.503 1.00 94.25 223 ARG A C 1
ATOM 1860 O O . ARG A 1 223 ? -14.078 3.815 23.929 1.00 94.25 223 ARG A O 1
ATOM 1867 N N . LEU A 1 224 ? -16.220 3.147 23.953 1.00 93.69 224 LEU A N 1
ATOM 1868 C CA . LEU A 1 224 ? -16.561 3.721 22.646 1.00 93.69 224 LEU A CA 1
ATOM 1869 C C . LEU A 1 224 ? -16.576 5.257 22.686 1.00 93.69 224 LEU A C 1
ATOM 1871 O O . LEU A 1 224 ? -16.004 5.888 21.799 1.00 93.69 224 LEU A O 1
ATOM 1875 N N . ASP A 1 225 ? -17.116 5.857 23.749 1.00 92.69 225 ASP A N 1
ATOM 1876 C CA . ASP A 1 225 ? -17.108 7.311 23.965 1.00 92.69 225 ASP A CA 1
ATOM 1877 C C . ASP A 1 225 ? -15.677 7.862 24.071 1.00 92.69 225 ASP A C 1
ATOM 1879 O O . ASP A 1 225 ? -15.386 8.982 23.641 1.00 92.69 225 ASP A O 1
ATOM 1883 N N . GLN A 1 226 ? -14.757 7.089 24.662 1.00 90.00 226 GLN A N 1
ATOM 1884 C CA . GLN A 1 226 ? -13.335 7.428 24.690 1.00 90.00 226 GLN A CA 1
ATOM 1885 C C . GLN A 1 226 ? -12.775 7.526 23.266 1.00 90.00 226 GLN A C 1
ATOM 1887 O O . GLN A 1 226 ? -12.086 8.497 22.964 1.00 90.00 226 GLN A O 1
ATOM 1892 N N . ILE A 1 227 ? -13.083 6.564 22.394 1.00 90.19 227 ILE A N 1
ATOM 1893 C CA . ILE A 1 227 ? -12.605 6.551 21.005 1.00 90.19 227 ILE A CA 1
ATOM 1894 C C . ILE A 1 227 ? -13.229 7.688 20.190 1.00 90.19 227 ILE A C 1
ATOM 1896 O O . ILE A 1 227 ? -12.511 8.401 19.490 1.00 90.19 227 ILE A O 1
ATOM 1900 N N . GLU A 1 228 ? -14.541 7.904 20.311 1.00 90.06 228 GLU A N 1
ATOM 1901 C CA . GLU A 1 228 ? -15.258 8.962 19.589 1.00 90.06 228 GLU A CA 1
ATOM 1902 C C . GLU A 1 228 ? -14.624 10.342 19.824 1.00 90.06 228 GLU A C 1
ATOM 1904 O O . GLU A 1 228 ? -14.439 11.117 18.884 1.00 90.06 228 GLU A O 1
ATOM 1909 N N . LYS A 1 229 ? -14.227 10.637 21.068 1.00 87.69 229 LYS A N 1
ATOM 1910 C CA . LYS A 1 229 ? -13.558 11.899 21.419 1.00 87.69 229 LYS A CA 1
ATOM 1911 C C . LYS A 1 229 ? -12.243 12.109 20.673 1.00 87.69 229 LYS A C 1
ATOM 1913 O O . LYS A 1 229 ? -11.895 13.255 20.404 1.00 87.69 229 LYS A O 1
ATOM 1918 N N . PHE A 1 230 ? -11.518 11.039 20.352 1.00 83.12 230 PHE A N 1
ATOM 1919 C CA . PHE A 1 230 ? -10.257 11.136 19.615 1.00 83.12 230 PHE A CA 1
ATOM 1920 C C . PHE A 1 230 ? -10.464 11.249 18.109 1.00 83.12 230 PHE A C 1
ATOM 1922 O O . PHE A 1 230 ? -9.697 11.949 17.460 1.00 83.12 230 PHE A O 1
ATOM 1929 N N . LEU A 1 231 ? -11.515 10.625 17.569 1.00 81.69 231 LEU A N 1
ATOM 1930 C CA . LEU A 1 231 ? -11.834 10.686 16.140 1.00 81.69 231 LEU A CA 1
ATOM 1931 C C . LEU A 1 231 ? -12.461 12.021 15.699 1.00 81.69 231 LEU A C 1
ATOM 1933 O O . LEU A 1 231 ? -12.508 12.298 14.507 1.00 81.69 231 LEU A O 1
ATOM 1937 N N . ARG A 1 232 ? -12.963 12.840 16.634 1.00 75.50 232 ARG A N 1
ATOM 1938 C CA . ARG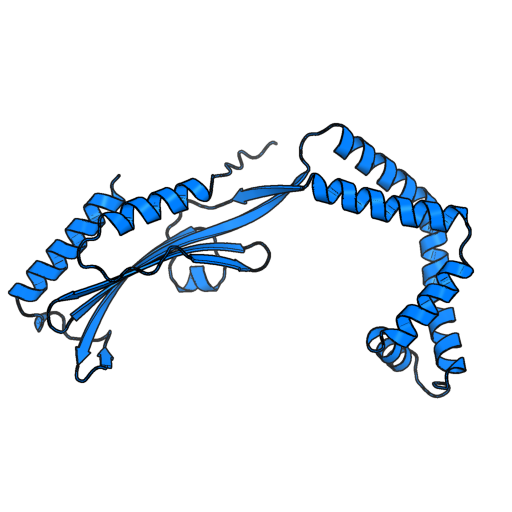 A 1 232 ? -13.550 14.168 16.352 1.00 75.50 232 ARG A CA 1
ATOM 1939 C C . ARG A 1 232 ? -12.536 15.326 16.320 1.00 75.50 232 ARG A C 1
ATOM 1941 O O . ARG A 1 232 ? -12.960 16.465 16.127 1.00 75.50 232 ARG A O 1
ATOM 1948 N N . LEU A 1 233 ? -11.253 15.058 16.575 1.00 52.88 233 LEU A N 1
ATOM 1949 C CA . LEU A 1 233 ? -10.153 16.037 16.550 1.00 52.88 233 LEU A CA 1
ATOM 1950 C C . LEU A 1 233 ? -9.542 16.154 15.156 1.00 52.88 233 LEU A C 1
ATOM 1952 O O . LEU A 1 233 ? -9.152 17.293 14.819 1.00 52.88 233 LEU A O 1
#

Radius of gyration: 29.27 Å; chains: 1; bounding box: 62×53×70 Å

Secondary structure (DSSP, 8-state):
---------HHHHHHHHHHHHHT-TT-EEPPPEEEEETTEEEEEEEEEEEETTEEEEEEEEEEEEEEEEE-S-HHHHHHHHHHHHHHHHHHHHHHHHHHHHHHHHHHHHHHTT-TT--HHHHHHHHHH-HHHHHHHHHHHHHHS-HHHHHHHHHHHHHHHHHHHTEEEEEE----B--HHHHHHT--EEEEEEEEEEEETTEEES---GGGS-HHHHHHHHHHHHHHHHHHT-

Sequence (233 aa):
TVTDQSTFDPQEIKNFYDKTIKNLRDWSIQNITITNNEDIRRIFTKFEVREGNYLLSGHLSQQFHVLLYYKPEQRVIECQKELSEIIENTRDKEAEIADLGDQFVINKLKELGYKDLDNQKLFEIFFNNDEVREKIYSEIEQQSDVDFQKLSKKKVELFNELDSFLMETYQTTPILIDDARLVTGEEGCLCTFDLEHIKNKNKEGLFDSKKIPQNVKQKIIERLDQIEKFLRL

Foldseek 3Di:
DPPPQDFDDVVVVLVLVVVLVVLQPQKDKDHWDWDDDPFKIKTKIKIWHDQPQKIKIKIKMFIWGKDKDFDPDPVLVVLVVLLVVLCVVCVVVVVVLVVVLLVLLVVVLCVVPVVPDDSVVSVVCCVVPPVSVVVSVVVSLVPDDPVNNVSVVSNVVSVVVRVVRMDITIGADADEDDPVCVVVRHGYIYIDMAMWGHDPNDTHSDDDPVPQPPVSVVVVVVSVVSSVVSVVD